Protein AF-A0A3N5GJ81-F1 (afdb_monomer_lite)

Sequence (310 aa):
MPRLDREASQTTNCGRAWPPCAPATKLKTNLTRSFLMLATETVPHSREAEEALLGAVLINPAIFDETGLSAQAFYIHRHQFIWQAFQRLKDKTRSIDNLTVCEELDDMGRLAEIGGPAYLTALLNQVPTTLNADDYAAIVREHHTRRLLLSAANEIARLAYAGEWSVSELLAEAGEALRKVSEQVASPEQVVDVSEVASELYDQALQRAELARDGKPIASRRIATGLVDVDALLKGGLRPGSLNLVAGRPGQGKSSWMQTVALAAAERGKRVGFFSLEMAREELAARLLSASSGLDANLLSEGLLIDSQW

Secondary structure (DSSP, 8-state):
----------------PPPPPPPS-SSHHHHHHHHHHGGG-PPS--HHHHHHHHHHHHH-THHHHHH---GGG-SSHHHHHHHHHHHHHHHTT----HHHHHHHHHHTT-TTTTT-HHHHHHHHTT-S-GGGHHHHHHHHHHHHHHHHHHHHHHHHHHHHHH--S-HHHHHHHHHHHHHHHHHHHS-------HHHHHHHHHHHHHHHHHHHHTT------SB--S-HHHHHHTTSSBPTT--------TTSSHHHHHHHHHHHHHHTT-------SSS-HHHHHHHHHHHHH---HHHHHHT---GGG-

Foldseek 3Di:
DDDDDDDDDDDDDDDDDDDDDDDPPPPVVVVVVVVVVVVPDDQQDDPLLLLQLLLLCQVPVVLLVVLLDQLLLHPDVLSSLLNVLSVVCVVVVHDRHLVSSLVSCVVVVCCVVNVHSVNSVVSNVSHPDSVCSNVSSVSSLVSSLSNLVVVLVVVLVVVVVVPPDDPVVSVVVSVVSVVVSVVVSPRDPPPDDVVVVVVVVVVVVVVQVVCVVVVHDDPPPAQALQPPVVCVVVVRHHDPPDDDDDDDDPPPCSLVSVLSSQLSNVVVVDDDDDDDPDDDPLLSVLSNCCVVLVDDSVCVSVVVDDPVSD

Structure (mmCIF, N/CA/C/O backbone):
data_AF-A0A3N5GJ81-F1
#
_entry.id   AF-A0A3N5GJ81-F1
#
loop_
_atom_site.group_PDB
_atom_site.id
_atom_site.type_symbol
_atom_site.label_atom_id
_atom_site.label_alt_id
_atom_site.label_comp_id
_atom_site.label_asym_id
_atom_site.label_entity_id
_atom_site.label_seq_id
_atom_site.pdbx_PDB_ins_code
_atom_site.Cartn_x
_atom_site.Cartn_y
_atom_site.Cartn_z
_atom_site.occupancy
_atom_site.B_iso_or_equiv
_atom_site.auth_seq_id
_atom_site.auth_comp_id
_atom_site.auth_asym_id
_atom_site.auth_atom_id
_atom_site.pdbx_PDB_model_num
ATOM 1 N N . MET A 1 1 ? 43.392 -74.522 -39.956 1.00 28.48 1 MET A N 1
ATOM 2 C CA . MET A 1 1 ? 44.864 -74.683 -39.884 1.00 28.48 1 MET A CA 1
ATOM 3 C C . MET A 1 1 ? 45.503 -73.298 -39.861 1.00 28.48 1 MET A C 1
ATOM 5 O O . MET A 1 1 ? 44.906 -72.392 -40.422 1.00 28.48 1 MET A O 1
ATOM 9 N N . PRO A 1 2 ? 46.601 -73.106 -39.119 1.00 50.38 2 PRO A N 1
ATOM 10 C CA . PRO A 1 2 ? 46.611 -72.254 -37.926 1.00 50.38 2 PRO A CA 1
ATOM 11 C C . PRO A 1 2 ? 47.625 -71.102 -38.022 1.00 50.38 2 PRO A C 1
ATOM 13 O O . PRO A 1 2 ? 48.491 -71.124 -38.890 1.00 50.38 2 PRO A O 1
ATOM 16 N N . ARG A 1 3 ? 47.603 -70.177 -37.054 1.00 29.97 3 ARG A N 1
ATOM 17 C CA . ARG A 1 3 ? 48.797 -69.870 -36.245 1.00 29.97 3 ARG A CA 1
ATOM 18 C C . ARG A 1 3 ? 48.422 -69.092 -34.986 1.00 29.97 3 ARG A C 1
ATOM 20 O O . ARG A 1 3 ? 47.857 -68.007 -35.037 1.00 29.97 3 ARG A O 1
ATOM 27 N N . LEU A 1 4 ? 48.706 -69.760 -33.874 1.00 31.52 4 LEU A N 1
ATOM 28 C CA . LEU A 1 4 ? 48.892 -69.211 -32.543 1.00 31.52 4 LEU A CA 1
ATOM 29 C C . LEU A 1 4 ? 50.132 -68.318 -32.560 1.00 31.52 4 LEU A C 1
ATOM 31 O O . LEU A 1 4 ? 51.115 -68.719 -33.171 1.00 31.52 4 LEU A O 1
ATOM 35 N N . ASP A 1 5 ? 50.092 -67.214 -31.823 1.00 30.50 5 ASP A N 1
ATOM 36 C CA . ASP A 1 5 ? 51.212 -66.798 -30.983 1.00 30.50 5 ASP A CA 1
ATOM 37 C C . ASP A 1 5 ? 50.645 -66.187 -29.698 1.00 30.50 5 ASP A C 1
ATOM 39 O O . ASP A 1 5 ? 49.775 -65.313 -29.710 1.00 30.50 5 ASP A O 1
ATOM 43 N N . ARG A 1 6 ? 51.096 -66.752 -28.578 1.00 30.34 6 ARG A N 1
ATOM 44 C CA . ARG A 1 6 ? 50.849 -66.313 -27.208 1.00 30.34 6 ARG A CA 1
ATOM 45 C C . ARG A 1 6 ? 52.163 -65.777 -26.637 1.00 30.34 6 ARG A C 1
ATOM 47 O O . ARG A 1 6 ? 53.216 -66.350 -26.882 1.00 30.34 6 ARG A O 1
ATOM 54 N N . GLU A 1 7 ? 51.981 -64.818 -25.733 1.00 30.69 7 GLU A N 1
ATOM 55 C CA . GLU A 1 7 ? 52.680 -64.650 -24.449 1.00 30.69 7 GLU A CA 1
ATOM 56 C C . GLU A 1 7 ? 53.839 -63.654 -24.258 1.00 30.69 7 GLU A C 1
ATOM 58 O O . GLU A 1 7 ? 54.727 -63.478 -25.083 1.00 30.69 7 GLU A O 1
ATOM 63 N N . ALA A 1 8 ? 53.776 -63.111 -23.027 1.00 30.80 8 ALA A N 1
ATOM 64 C CA . ALA A 1 8 ? 54.669 -62.248 -22.247 1.00 30.80 8 ALA A CA 1
ATOM 65 C C . ALA A 1 8 ? 54.581 -60.727 -22.519 1.00 30.80 8 ALA A C 1
ATOM 67 O O . ALA A 1 8 ? 54.761 -60.278 -23.638 1.00 30.80 8 ALA A O 1
ATOM 68 N N . SER A 1 9 ? 54.345 -59.835 -21.545 1.00 28.95 9 SER A N 1
ATOM 69 C CA . SER A 1 9 ? 54.236 -59.967 -20.081 1.00 28.95 9 SER A CA 1
ATOM 70 C C . SER A 1 9 ? 53.919 -58.599 -19.433 1.00 28.95 9 SER A C 1
ATOM 72 O O . SER A 1 9 ? 54.541 -57.615 -19.813 1.00 28.95 9 SER A O 1
ATOM 74 N N . GLN A 1 10 ? 53.060 -58.613 -18.391 1.00 30.11 10 GLN A N 1
ATOM 75 C CA . GLN A 1 10 ? 53.025 -57.735 -17.187 1.00 30.11 10 GLN A CA 1
ATOM 76 C C . GLN A 1 10 ? 52.651 -56.235 -17.392 1.00 30.11 10 GLN A C 1
ATOM 78 O O . GLN A 1 10 ? 53.320 -55.512 -18.107 1.00 30.11 10 GLN A O 1
ATOM 83 N N . THR A 1 11 ? 51.603 -55.651 -16.784 1.00 34.38 11 THR A N 1
ATOM 84 C CA . THR A 1 11 ? 51.340 -55.503 -15.336 1.00 34.38 11 THR A CA 1
ATOM 85 C C . THR A 1 11 ? 49.890 -55.024 -15.041 1.00 34.38 11 THR A C 1
ATOM 87 O O . THR A 1 11 ? 49.402 -54.051 -15.599 1.00 34.38 11 THR A O 1
ATOM 90 N N . THR A 1 12 ? 49.211 -55.771 -14.164 1.00 34.25 12 THR A N 1
ATOM 91 C CA . THR A 1 12 ? 48.414 -55.388 -12.971 1.00 34.25 12 THR A CA 1
ATOM 92 C C . THR A 1 12 ? 47.352 -54.254 -12.951 1.00 34.25 12 THR A C 1
ATOM 94 O O . THR A 1 12 ? 47.655 -53.069 -12.920 1.00 34.25 12 THR A O 1
ATOM 97 N N . ASN A 1 13 ? 46.112 -54.706 -12.689 1.00 33.06 13 ASN A N 1
ATOM 98 C CA . ASN A 1 13 ? 45.032 -54.165 -11.832 1.00 33.06 13 ASN A CA 1
ATOM 99 C C . ASN A 1 13 ? 44.378 -52.794 -12.109 1.00 33.06 13 ASN A C 1
ATOM 101 O O . ASN A 1 13 ? 44.754 -51.763 -11.552 1.00 33.06 13 ASN A O 1
ATOM 105 N N . CYS A 1 14 ? 43.217 -52.846 -12.774 1.00 32.16 14 CYS A N 1
ATOM 106 C CA . CYS A 1 14 ? 42.142 -51.862 -12.631 1.00 32.16 14 CYS A CA 1
ATOM 107 C C . CYS A 1 14 ? 41.529 -51.924 -11.221 1.00 32.16 14 CYS A C 1
ATOM 109 O O . CYS A 1 14 ? 40.718 -52.797 -10.918 1.00 32.16 14 CYS A O 1
ATOM 111 N N . GLY A 1 15 ? 41.882 -50.958 -10.376 1.00 33.09 15 GLY A N 1
ATOM 112 C CA . GLY A 1 15 ? 41.179 -50.657 -9.135 1.00 33.09 15 GLY A CA 1
ATOM 113 C C . GLY A 1 15 ? 40.519 -49.282 -9.204 1.00 33.09 15 GLY A C 1
ATOM 114 O O . GLY A 1 15 ? 41.222 -48.276 -9.238 1.00 33.09 15 GLY A O 1
ATOM 115 N N . ARG A 1 16 ? 39.180 -49.249 -9.190 1.00 36.09 16 ARG A N 1
ATOM 116 C CA . ARG A 1 16 ? 38.352 -48.287 -8.432 1.00 36.09 16 ARG A CA 1
ATOM 117 C C . ARG A 1 16 ? 36.881 -48.696 -8.531 1.00 36.09 16 ARG A C 1
ATOM 119 O O . ARG A 1 16 ? 36.188 -48.412 -9.502 1.00 36.09 16 ARG A O 1
ATOM 126 N N . ALA A 1 17 ? 36.447 -49.410 -7.498 1.00 37.03 17 ALA A N 1
ATOM 127 C CA . ALA A 1 17 ? 35.056 -49.716 -7.220 1.00 37.03 17 ALA A CA 1
ATOM 128 C C . ALA A 1 17 ? 34.294 -48.428 -6.863 1.00 37.03 17 ALA A C 1
ATOM 130 O O . ALA A 1 17 ? 34.782 -47.605 -6.087 1.0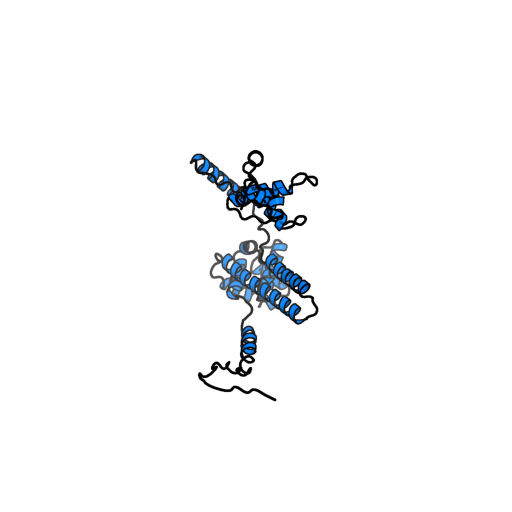0 37.03 17 ALA A O 1
ATOM 131 N N . TRP A 1 18 ? 33.101 -48.269 -7.428 1.00 35.88 18 TRP A N 1
ATOM 132 C CA . TRP A 1 18 ? 32.119 -47.279 -6.987 1.00 35.88 18 TRP A CA 1
ATOM 133 C C . TRP A 1 18 ? 31.530 -47.720 -5.635 1.00 35.88 18 TRP A C 1
ATOM 135 O O . TRP A 1 18 ? 31.357 -48.924 -5.426 1.00 35.88 18 TRP A O 1
ATOM 145 N N . PRO A 1 19 ? 31.223 -46.800 -4.702 1.00 41.06 19 PRO A N 1
ATOM 146 C CA . PRO A 1 19 ? 30.648 -47.188 -3.421 1.00 41.06 19 PRO A CA 1
ATOM 147 C C . PRO A 1 19 ? 29.212 -47.709 -3.622 1.00 41.06 19 PRO A C 1
ATOM 149 O O . PRO A 1 19 ? 28.491 -47.200 -4.485 1.00 41.06 19 PRO A O 1
ATOM 152 N N . PRO A 1 20 ? 28.763 -48.705 -2.837 1.00 41.59 20 PRO A N 1
ATOM 153 C CA . PRO A 1 20 ? 27.386 -49.175 -2.898 1.00 41.59 20 PRO A CA 1
ATOM 154 C C . PRO A 1 20 ? 26.428 -48.078 -2.412 1.00 41.59 20 PRO A C 1
ATOM 156 O O . PRO A 1 20 ? 26.701 -47.386 -1.430 1.00 41.59 20 PRO A O 1
ATOM 159 N N . CYS A 1 21 ? 25.294 -47.934 -3.104 1.00 37.34 21 CYS A N 1
ATOM 160 C CA . CYS A 1 21 ? 24.192 -47.064 -2.700 1.00 37.34 21 CYS A CA 1
ATOM 161 C C . CYS A 1 21 ? 23.791 -47.342 -1.243 1.00 37.34 21 CYS A C 1
ATOM 163 O O . CYS A 1 21 ? 23.408 -48.460 -0.896 1.00 37.34 21 CYS A O 1
ATOM 165 N N . ALA A 1 22 ? 23.862 -46.314 -0.396 1.00 36.84 22 ALA A N 1
ATOM 166 C CA . ALA A 1 22 ? 23.345 -46.367 0.964 1.00 36.84 22 ALA A CA 1
ATOM 167 C C . ALA A 1 22 ? 21.813 -46.563 0.947 1.00 36.84 22 ALA A C 1
ATOM 169 O O . ALA A 1 22 ? 21.133 -45.996 0.087 1.00 36.84 22 ALA A O 1
ATOM 170 N N . PRO A 1 23 ? 21.238 -47.340 1.882 1.00 36.44 23 PRO A N 1
ATOM 171 C CA . PRO A 1 23 ? 19.812 -47.638 1.875 1.00 36.44 23 PRO A CA 1
ATOM 172 C C . PRO A 1 23 ? 18.970 -46.382 2.155 1.00 36.44 23 PRO A C 1
ATOM 174 O O . PRO A 1 23 ? 19.233 -45.613 3.084 1.00 36.44 23 PRO A O 1
ATOM 177 N N . ALA A 1 24 ? 17.924 -46.202 1.345 1.00 43.12 24 ALA A N 1
ATOM 178 C CA . ALA A 1 24 ? 16.962 -45.102 1.372 1.00 43.12 24 ALA A CA 1
ATOM 179 C C . ALA A 1 24 ? 15.989 -45.175 2.570 1.00 43.12 24 ALA A C 1
ATOM 181 O O . ALA A 1 24 ? 14.770 -45.188 2.401 1.00 43.12 24 ALA A O 1
ATOM 182 N N . THR A 1 25 ? 16.512 -45.219 3.798 1.00 42.12 25 THR A N 1
ATOM 183 C CA . THR A 1 25 ? 15.695 -45.385 5.019 1.00 42.12 25 THR A CA 1
ATOM 184 C C . THR A 1 25 ? 15.805 -44.228 6.015 1.00 42.12 25 THR A C 1
ATOM 186 O O . THR A 1 25 ? 15.135 -44.253 7.041 1.00 42.12 25 THR A O 1
ATOM 189 N N . LYS A 1 26 ? 16.587 -43.176 5.719 1.00 37.06 26 LYS A N 1
ATOM 190 C CA . LYS A 1 26 ? 16.760 -41.999 6.606 1.00 37.06 26 LYS A CA 1
ATOM 191 C C . LYS A 1 26 ? 16.195 -40.669 6.081 1.00 37.06 26 LYS A C 1
ATOM 193 O O . LYS A 1 26 ? 16.358 -39.648 6.736 1.00 37.06 26 LYS A O 1
ATOM 198 N N . LEU A 1 27 ? 15.501 -40.665 4.939 1.00 37.91 27 LEU A N 1
ATOM 199 C CA . LEU A 1 27 ? 14.910 -39.444 4.357 1.00 37.91 27 LEU A CA 1
ATOM 200 C C . LEU A 1 27 ? 13.413 -39.256 4.665 1.00 37.91 27 LEU A C 1
ATOM 202 O O . LEU A 1 27 ? 12.900 -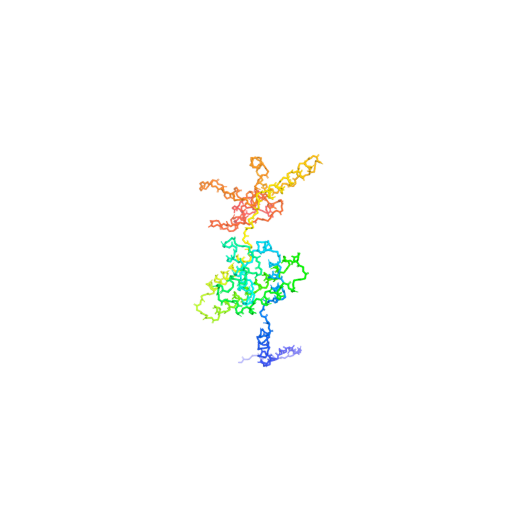38.151 4.522 1.00 37.91 27 LEU A O 1
ATOM 206 N N . LYS A 1 28 ? 12.711 -40.291 5.150 1.00 34.56 28 LYS A N 1
ATOM 207 C CA . LYS A 1 28 ? 11.268 -40.204 5.456 1.00 34.56 28 LYS A CA 1
ATOM 208 C C . LYS A 1 28 ? 10.936 -39.551 6.806 1.00 34.56 28 LYS A C 1
ATOM 210 O O . LYS A 1 28 ? 9.793 -39.165 7.012 1.00 34.56 28 LYS A O 1
ATOM 215 N N . THR A 1 29 ? 11.907 -39.397 7.706 1.00 38.38 29 THR A N 1
ATOM 216 C CA . THR A 1 29 ? 11.704 -38.833 9.056 1.00 38.38 29 THR A CA 1
ATOM 217 C C . THR A 1 29 ? 11.991 -37.333 9.164 1.00 38.38 29 THR A C 1
ATOM 219 O O . THR A 1 29 ? 11.527 -36.700 10.107 1.00 38.38 29 THR A O 1
ATOM 222 N N . ASN A 1 30 ? 12.710 -36.736 8.206 1.00 36.84 30 ASN A N 1
ATOM 223 C CA . ASN A 1 30 ? 13.011 -35.297 8.232 1.00 36.84 30 ASN A CA 1
ATOM 224 C C . ASN A 1 30 ? 11.907 -34.443 7.588 1.00 36.84 30 ASN A C 1
ATOM 226 O O . ASN A 1 30 ? 11.649 -33.339 8.056 1.00 36.84 30 ASN A O 1
ATOM 230 N N . LEU A 1 31 ? 11.199 -34.966 6.581 1.00 40.88 31 LEU A N 1
ATOM 231 C CA . LEU A 1 31 ? 10.084 -34.259 5.933 1.00 40.88 31 LEU A CA 1
ATOM 232 C C . LEU A 1 31 ? 8.856 -34.139 6.845 1.00 40.88 31 LEU A C 1
ATOM 234 O O . LEU A 1 31 ? 8.208 -33.097 6.875 1.00 40.88 31 LEU A O 1
ATOM 238 N N . THR A 1 32 ? 8.584 -35.159 7.662 1.00 39.72 32 THR A N 1
ATOM 239 C CA . THR A 1 32 ? 7.552 -35.086 8.704 1.00 39.72 32 THR A CA 1
ATOM 240 C C . THR A 1 32 ? 7.935 -34.106 9.806 1.00 39.72 32 THR A C 1
ATOM 242 O O . THR A 1 32 ? 7.060 -33.430 10.326 1.00 39.72 32 THR A O 1
ATOM 245 N N . ARG A 1 33 ? 9.225 -33.955 10.134 1.00 38.06 33 ARG A N 1
ATOM 246 C CA . ARG A 1 33 ? 9.673 -33.031 11.187 1.00 38.06 33 ARG A CA 1
ATOM 247 C C . ARG A 1 33 ? 9.611 -31.561 10.760 1.00 38.06 33 ARG A C 1
ATOM 249 O O . ARG A 1 33 ? 9.207 -30.739 11.572 1.00 38.06 33 ARG A O 1
ATOM 256 N N . SER A 1 34 ? 9.944 -31.241 9.506 1.00 41.44 34 SER A N 1
ATOM 257 C CA . SER A 1 34 ? 9.817 -29.874 8.970 1.00 41.44 34 SER A CA 1
ATOM 258 C C . SER A 1 34 ? 8.362 -29.448 8.761 1.00 41.44 34 SER A C 1
ATOM 260 O O . SER A 1 34 ? 8.030 -28.302 9.038 1.00 41.44 34 SER A O 1
ATOM 262 N N . PHE A 1 35 ? 7.476 -30.361 8.345 1.00 40.47 35 PHE A N 1
ATOM 263 C CA . PHE A 1 35 ? 6.047 -30.051 8.207 1.00 40.47 35 PHE A CA 1
ATOM 264 C C . PHE A 1 35 ? 5.336 -29.945 9.569 1.00 40.47 35 PHE A C 1
ATOM 266 O O . PHE A 1 35 ? 4.468 -29.099 9.749 1.00 40.47 35 PHE A O 1
ATOM 273 N N . LEU A 1 36 ? 5.747 -30.743 10.565 1.00 39.44 36 LEU A N 1
ATOM 274 C CA . LEU A 1 36 ? 5.228 -30.660 11.938 1.00 39.44 36 LEU A CA 1
ATOM 275 C C . LEU A 1 36 ? 5.732 -29.409 12.693 1.00 39.44 36 LEU A C 1
ATOM 277 O O . LEU A 1 36 ? 5.086 -28.983 13.644 1.00 39.44 36 LEU A O 1
ATOM 281 N N . MET A 1 37 ? 6.853 -28.806 12.273 1.00 37.88 37 MET A N 1
ATOM 282 C CA . MET A 1 37 ? 7.410 -27.578 12.872 1.00 37.88 37 MET A CA 1
ATOM 283 C C . MET A 1 37 ? 6.598 -26.312 12.548 1.00 37.88 37 MET A C 1
ATOM 285 O O . MET A 1 37 ? 6.581 -25.387 13.352 1.00 37.88 37 MET A O 1
ATOM 289 N N . LEU A 1 38 ? 5.885 -26.282 11.416 1.00 46.34 38 LEU A N 1
ATOM 290 C CA . LEU A 1 38 ? 4.986 -25.175 11.049 1.00 46.34 38 LEU A CA 1
ATOM 291 C C . LEU A 1 38 ? 3.737 -25.100 11.944 1.00 46.34 38 LEU A C 1
ATOM 293 O O . LEU A 1 38 ? 3.108 -24.052 12.039 1.00 46.34 38 LEU A O 1
ATOM 297 N N . ALA A 1 39 ? 3.379 -26.188 12.633 1.00 40.88 39 ALA A N 1
ATOM 298 C CA . ALA A 1 39 ? 2.181 -26.247 13.471 1.00 40.88 39 ALA A CA 1
ATOM 299 C C . ALA A 1 39 ? 2.331 -25.533 14.832 1.00 40.88 39 ALA A C 1
ATOM 301 O O . ALA A 1 39 ? 1.356 -25.441 15.576 1.00 40.88 39 ALA A O 1
ATOM 302 N N . THR A 1 40 ? 3.528 -25.038 15.173 1.00 40.22 40 THR A N 1
ATOM 303 C CA . THR A 1 40 ? 3.791 -24.318 16.434 1.00 40.22 40 THR A CA 1
ATOM 304 C C . THR A 1 40 ? 4.025 -22.818 16.266 1.00 40.22 40 THR A C 1
ATOM 306 O O . THR A 1 40 ? 4.208 -22.128 17.267 1.00 40.22 40 THR A O 1
ATOM 309 N N . GLU A 1 41 ? 4.022 -22.291 15.040 1.00 59.72 41 GLU A N 1
ATOM 310 C CA . GLU A 1 41 ? 4.120 -20.847 14.821 1.00 59.72 41 GLU A CA 1
ATOM 311 C C . GLU A 1 41 ? 2.732 -20.219 14.967 1.00 59.72 41 GLU A C 1
ATOM 313 O O . GLU A 1 41 ? 1.813 -20.464 14.185 1.00 59.72 41 GLU A O 1
ATOM 318 N N . THR A 1 42 ? 2.556 -19.429 16.025 1.00 78.25 42 THR A N 1
ATOM 319 C CA . THR A 1 42 ? 1.351 -18.625 16.211 1.00 78.25 42 THR A CA 1
ATOM 320 C C . THR A 1 42 ? 1.227 -17.627 15.062 1.00 78.25 42 THR A C 1
ATOM 322 O O . THR A 1 42 ? 2.216 -17.050 14.606 1.00 78.25 42 THR A O 1
ATOM 325 N N . VAL A 1 43 ? 0.000 -17.418 14.573 1.00 88.19 43 VAL A N 1
ATOM 326 C CA . VAL A 1 43 ? -0.273 -16.449 13.501 1.00 88.19 43 VAL A CA 1
ATOM 327 C C . VAL A 1 43 ? 0.324 -15.087 13.890 1.00 88.19 43 VAL A C 1
ATOM 329 O O . VAL A 1 43 ? 0.115 -14.672 15.028 1.00 88.19 43 VAL A O 1
ATOM 332 N N . PRO A 1 44 ? 1.040 -14.368 13.005 1.00 92.69 44 PRO A N 1
ATOM 333 C CA . PRO A 1 44 ? 1.684 -13.104 13.357 1.00 92.69 44 PRO A CA 1
ATOM 334 C C . PRO A 1 44 ? 0.695 -12.058 13.896 1.00 92.69 44 PRO A C 1
ATOM 336 O O . PRO A 1 44 ? -0.199 -11.594 13.178 1.00 92.69 44 PRO A O 1
ATOM 339 N N . HIS A 1 45 ? 0.884 -11.673 15.157 1.00 94.06 45 HIS A N 1
ATOM 340 C CA . HIS A 1 45 ? 0.146 -10.613 15.840 1.00 94.06 45 HIS A CA 1
ATOM 341 C C . HIS A 1 45 ? 0.959 -10.066 17.021 1.00 94.06 45 HIS A C 1
ATOM 343 O O . HIS A 1 45 ? 1.826 -10.761 17.549 1.00 94.06 45 HIS A O 1
ATOM 349 N N . SER A 1 46 ? 0.631 -8.850 17.460 1.00 95.12 46 SER A N 1
ATOM 350 C CA . SER A 1 46 ? 1.079 -8.293 18.738 1.00 95.12 46 SER A CA 1
ATOM 351 C C . SER A 1 46 ? -0.138 -7.747 19.464 1.00 95.12 46 SER A C 1
ATOM 353 O O . SER A 1 46 ? -0.772 -6.793 19.014 1.00 95.12 46 SER A O 1
ATOM 355 N N . ARG A 1 47 ? -0.486 -8.386 20.579 1.00 94.50 47 ARG A N 1
ATOM 356 C CA . ARG A 1 47 ? -1.637 -7.981 21.384 1.00 94.50 47 ARG A CA 1
ATOM 357 C C . ARG A 1 47 ? -1.394 -6.618 22.022 1.00 94.50 47 ARG A C 1
ATOM 359 O O . ARG A 1 47 ? -2.291 -5.787 22.029 1.00 94.50 47 ARG A O 1
ATOM 366 N N . GLU A 1 48 ? -0.184 -6.402 22.515 1.00 93.75 48 GLU A N 1
ATOM 367 C CA . GLU A 1 48 ? 0.242 -5.184 23.192 1.00 93.75 48 GLU A CA 1
ATOM 368 C C . GLU A 1 48 ? 0.169 -3.982 22.245 1.00 93.75 48 GLU A C 1
ATOM 370 O O . GLU A 1 48 ? -0.365 -2.944 22.624 1.00 93.75 48 GLU A O 1
ATOM 375 N N . ALA A 1 49 ? 0.631 -4.132 20.997 1.00 94.62 49 ALA A N 1
ATOM 376 C CA . ALA A 1 49 ? 0.548 -3.069 19.997 1.00 94.62 49 ALA A CA 1
ATOM 377 C C . ALA A 1 49 ? -0.905 -2.740 19.626 1.00 94.62 49 ALA A C 1
ATOM 379 O O . ALA A 1 49 ? -1.258 -1.569 19.515 1.00 94.62 49 ALA A O 1
ATOM 380 N N . GLU A 1 50 ? -1.766 -3.753 19.472 1.00 96.00 50 GLU A N 1
ATOM 381 C CA . GLU A 1 50 ? -3.189 -3.525 19.204 1.00 96.00 50 GLU A CA 1
ATOM 382 C C . GLU A 1 50 ? -3.890 -2.816 20.374 1.00 96.00 50 GLU A C 1
ATOM 384 O O . GLU A 1 50 ? -4.624 -1.854 20.153 1.00 96.00 50 GLU A O 1
ATOM 389 N N . GLU A 1 51 ? -3.659 -3.262 21.614 1.00 95.31 51 GLU A N 1
ATOM 390 C CA . GLU A 1 51 ? -4.264 -2.662 22.810 1.00 95.31 51 GLU A CA 1
ATOM 391 C C . GLU A 1 51 ? -3.776 -1.217 23.020 1.00 95.31 51 GLU A C 1
ATOM 393 O O . GLU A 1 51 ? -4.594 -0.325 23.261 1.00 95.31 51 GLU A O 1
ATOM 398 N N . ALA A 1 52 ? -2.472 -0.967 22.851 1.00 94.81 52 ALA A N 1
ATOM 399 C CA . ALA A 1 52 ? -1.883 0.366 22.956 1.00 94.81 52 ALA A CA 1
ATOM 400 C C . ALA A 1 52 ? -2.390 1.319 21.862 1.00 94.81 52 ALA A C 1
ATOM 402 O O . ALA A 1 52 ? -2.677 2.478 22.152 1.00 94.81 52 ALA A O 1
ATOM 403 N N . LEU A 1 53 ? -2.553 0.845 20.623 1.00 95.69 53 LEU A N 1
ATOM 404 C CA . LEU A 1 53 ? -3.063 1.663 19.522 1.00 95.69 53 LEU A CA 1
ATOM 405 C C . LEU A 1 53 ? -4.526 2.067 19.737 1.00 95.69 53 LEU A C 1
ATOM 407 O O . LEU A 1 53 ? -4.872 3.236 19.579 1.00 95.69 53 LEU A O 1
ATOM 411 N N . LEU A 1 54 ? -5.385 1.120 20.132 1.00 95.75 54 LEU A N 1
ATOM 412 C CA . LEU A 1 54 ? -6.788 1.418 20.431 1.00 95.75 54 LEU A CA 1
ATOM 413 C C . LEU A 1 54 ? -6.918 2.415 21.581 1.00 95.75 54 LEU A C 1
ATOM 415 O O . LEU A 1 54 ? -7.696 3.363 21.491 1.00 95.75 54 LEU A O 1
ATOM 419 N N . GLY A 1 55 ? -6.145 2.217 22.650 1.00 94.62 55 GLY A N 1
ATOM 420 C CA . GLY A 1 55 ? -6.111 3.161 23.757 1.00 94.62 55 GLY A CA 1
ATOM 421 C C . GLY A 1 55 ? -5.606 4.538 23.317 1.00 94.62 55 GLY A C 1
ATOM 422 O O . GLY A 1 55 ? -6.173 5.547 23.728 1.00 94.62 55 GLY A O 1
ATOM 423 N N . ALA A 1 56 ? -4.584 4.602 22.457 1.00 94.44 56 ALA A N 1
ATOM 424 C CA . ALA A 1 56 ? -4.042 5.869 21.976 1.00 94.44 56 ALA A CA 1
ATOM 425 C C . ALA A 1 56 ? -5.081 6.668 21.178 1.00 94.44 56 ALA A C 1
ATOM 427 O O . ALA A 1 56 ? -5.220 7.866 21.411 1.00 94.44 56 ALA A O 1
ATOM 428 N N . VAL A 1 57 ? -5.863 5.998 20.323 1.00 94.69 57 VAL A N 1
ATOM 429 C CA . VAL A 1 57 ? -6.983 6.613 19.588 1.00 94.69 57 VAL A CA 1
ATOM 430 C C . VAL A 1 57 ? -8.085 7.106 20.532 1.00 94.69 57 VAL A C 1
ATOM 432 O O . VAL A 1 57 ? -8.622 8.190 20.325 1.00 94.69 57 VAL A O 1
ATOM 435 N N . LEU A 1 58 ? -8.403 6.359 21.596 1.00 93.38 58 LEU A N 1
ATOM 436 C CA . LEU A 1 58 ? -9.381 6.801 22.602 1.00 93.38 58 LEU A CA 1
ATOM 437 C C . LEU A 1 58 ? -8.917 8.041 23.389 1.00 93.38 58 LEU A C 1
ATOM 439 O O . LEU A 1 58 ? -9.757 8.805 23.857 1.00 93.38 58 LEU A O 1
ATOM 443 N N . ILE A 1 59 ? -7.603 8.231 23.564 1.00 92.44 59 ILE A N 1
ATOM 444 C CA . ILE A 1 59 ? -7.027 9.408 24.237 1.00 92.44 59 ILE A CA 1
ATOM 445 C C . ILE A 1 59 ? -6.929 10.595 23.273 1.00 92.44 59 ILE A C 1
ATOM 447 O O . ILE A 1 59 ? -7.256 11.721 23.646 1.00 92.44 59 ILE A O 1
ATOM 451 N N . ASN A 1 60 ? -6.458 10.356 22.049 1.00 92.19 60 ASN A N 1
ATOM 452 C CA . ASN A 1 60 ? -6.320 11.363 21.007 1.00 92.19 60 ASN A CA 1
ATOM 453 C C . ASN A 1 60 ? -6.943 10.859 19.690 1.00 92.19 60 ASN A C 1
ATOM 455 O O . ASN A 1 60 ? -6.271 10.172 18.915 1.00 92.19 60 ASN A O 1
ATOM 459 N N . PRO A 1 61 ? -8.198 11.248 19.401 1.00 91.69 61 PRO A N 1
ATOM 460 C CA . PRO A 1 61 ? -8.915 10.826 18.199 1.00 91.69 61 PRO A CA 1
ATOM 461 C C . PRO A 1 61 ? -8.246 11.189 16.871 1.00 91.69 61 PRO A C 1
ATOM 463 O O . PRO A 1 61 ? -8.508 10.517 15.879 1.00 91.69 61 PRO A O 1
ATOM 466 N N . ALA A 1 62 ? -7.377 12.208 16.829 1.00 88.88 62 ALA A N 1
ATOM 467 C CA . ALA A 1 62 ? -6.693 12.620 15.596 1.00 88.88 62 ALA A CA 1
ATOM 468 C C . ALA A 1 62 ? -5.820 11.499 15.000 1.00 88.88 62 ALA A C 1
ATOM 470 O O . ALA A 1 62 ? -5.748 11.345 13.784 1.00 88.88 62 ALA A O 1
ATOM 471 N N . ILE A 1 63 ? -5.256 10.646 15.863 1.00 90.31 63 ILE A N 1
ATOM 472 C CA . ILE A 1 63 ? -4.414 9.502 15.483 1.00 90.31 63 ILE A CA 1
ATOM 473 C C . ILE A 1 63 ? -5.176 8.527 14.578 1.00 90.31 63 ILE A C 1
ATOM 475 O O . ILE A 1 63 ? -4.594 7.894 13.699 1.00 90.31 63 ILE A O 1
ATOM 479 N N . PHE A 1 64 ? -6.493 8.390 14.766 1.00 91.19 64 PHE A N 1
ATOM 480 C CA . PHE A 1 64 ? -7.303 7.486 13.951 1.00 91.19 64 PHE A CA 1
ATOM 481 C C . PHE A 1 64 ? -7.154 7.783 12.452 1.00 91.19 64 PHE A C 1
ATOM 483 O O . PHE A 1 64 ? -6.990 6.861 11.650 1.00 91.19 64 PHE A O 1
ATOM 490 N N . ASP A 1 65 ? -7.133 9.067 12.097 1.00 85.94 65 ASP A N 1
ATOM 491 C CA . ASP A 1 65 ? -7.079 9.535 10.714 1.00 85.94 65 ASP A CA 1
ATOM 492 C C . ASP A 1 65 ? -5.688 9.357 10.102 1.00 85.94 65 ASP A C 1
ATOM 494 O O . ASP A 1 65 ? -5.569 8.991 8.934 1.00 85.94 65 ASP A O 1
ATOM 498 N N . GLU A 1 66 ? -4.648 9.542 10.912 1.00 84.50 66 GLU A N 1
ATOM 499 C CA . GLU A 1 66 ? -3.241 9.447 10.512 1.00 84.50 66 GLU A CA 1
ATOM 500 C C . GLU A 1 66 ? -2.824 8.000 10.193 1.00 84.50 66 GLU A C 1
ATOM 502 O O . GLU A 1 66 ? -2.025 7.747 9.290 1.00 84.50 66 GLU A O 1
ATOM 507 N N . THR A 1 67 ? -3.399 7.014 10.892 1.00 84.81 67 THR A N 1
ATOM 508 C CA . THR A 1 67 ? -2.958 5.612 10.774 1.00 84.81 67 THR A CA 1
ATOM 509 C C . THR A 1 67 ? -3.349 4.932 9.459 1.00 84.81 67 THR A C 1
ATOM 511 O O . THR A 1 67 ? -2.661 3.998 9.025 1.00 84.81 67 THR A O 1
ATOM 514 N N . GLY A 1 68 ? -4.461 5.339 8.836 1.00 84.56 68 GLY A N 1
ATOM 515 C CA . GLY A 1 68 ? -4.978 4.738 7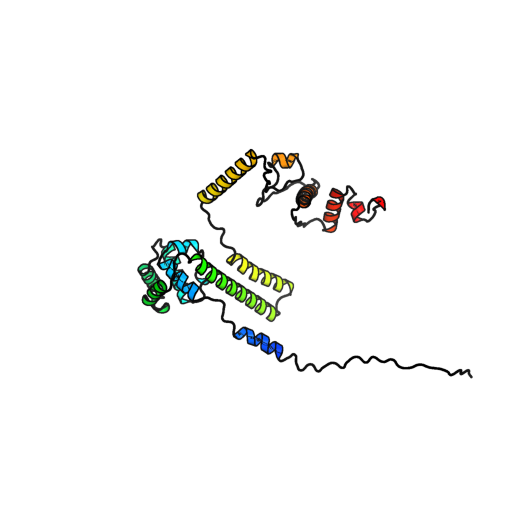.600 1.00 84.56 68 GLY A CA 1
ATOM 516 C C . GLY A 1 68 ? -5.270 3.230 7.686 1.00 84.56 68 GLY A C 1
ATOM 517 O O . GLY A 1 68 ? -5.282 2.547 6.661 1.00 84.56 68 GLY A O 1
ATOM 518 N N . LEU A 1 69 ? -5.452 2.675 8.890 1.00 89.25 69 LEU A N 1
ATOM 519 C CA . LEU A 1 69 ? -5.675 1.241 9.088 1.00 89.25 69 LEU A CA 1
ATOM 520 C C . LEU A 1 69 ? -7.148 0.853 8.909 1.00 89.25 69 LEU A C 1
ATOM 522 O O . LEU A 1 69 ? -8.075 1.585 9.261 1.00 89.25 69 LEU A O 1
ATOM 526 N N . SER A 1 70 ? -7.369 -0.358 8.404 1.00 90.75 70 SER A N 1
ATOM 527 C CA . SER A 1 70 ? -8.687 -0.987 8.352 1.00 90.75 70 SER A CA 1
ATOM 528 C C . SER A 1 70 ? -8.925 -1.861 9.586 1.00 90.75 70 SER A C 1
ATOM 530 O O . SER A 1 70 ? -7.985 -2.328 10.229 1.00 90.75 70 SER A O 1
ATOM 532 N N . ALA A 1 71 ? -10.187 -2.150 9.909 1.00 94.19 71 ALA A N 1
ATOM 533 C CA . ALA A 1 71 ? -10.512 -3.022 11.039 1.00 94.19 71 ALA A CA 1
ATOM 534 C C . ALA A 1 71 ? -9.912 -4.431 10.887 1.00 94.19 71 ALA A C 1
ATOM 536 O O . ALA A 1 71 ? -9.566 -5.068 11.876 1.00 94.19 71 ALA A O 1
ATOM 537 N N . GLN A 1 72 ? -9.738 -4.912 9.652 1.00 92.44 72 GLN A N 1
ATOM 538 C CA . GLN A 1 72 ? -9.138 -6.217 9.356 1.00 92.44 72 GLN A CA 1
ATOM 539 C C . GLN A 1 72 ? -7.633 -6.272 9.688 1.00 92.44 72 GLN A C 1
ATOM 541 O O . GLN A 1 72 ? -7.055 -7.364 9.766 1.00 92.44 72 GLN A O 1
ATOM 546 N N . ALA A 1 73 ? -6.999 -5.115 9.922 1.00 92.94 73 ALA A N 1
ATOM 547 C CA . ALA A 1 73 ? -5.612 -5.028 10.360 1.00 92.94 73 ALA A CA 1
ATOM 548 C C . ALA A 1 73 ? -5.385 -5.604 11.764 1.00 92.94 73 ALA A C 1
ATOM 550 O O . ALA A 1 73 ? -4.285 -6.071 12.065 1.00 92.94 73 ALA A O 1
ATOM 551 N N . PHE A 1 74 ? -6.423 -5.670 12.596 1.00 96.62 74 PHE A N 1
ATOM 552 C CA . PHE A 1 74 ? -6.353 -6.260 13.930 1.00 96.62 74 PHE A CA 1
ATOM 553 C C . PHE A 1 74 ? -6.548 -7.775 13.852 1.00 96.62 74 PHE A C 1
ATOM 555 O O . PHE A 1 74 ? -7.421 -8.268 13.137 1.00 96.62 74 PHE A O 1
ATOM 562 N N . TYR A 1 75 ? -5.726 -8.539 14.565 1.00 96.44 75 TYR A N 1
ATOM 563 C CA . TYR A 1 75 ? -5.877 -9.988 14.688 1.00 96.44 75 TYR A CA 1
ATOM 564 C C . TYR A 1 75 ? -6.969 -10.344 15.695 1.00 96.44 75 TYR A C 1
ATOM 566 O O . TYR A 1 75 ? -7.754 -11.267 15.469 1.00 96.44 75 TYR A O 1
ATOM 574 N N . ILE A 1 76 ? -7.039 -9.611 16.808 1.00 95.75 76 ILE A N 1
ATOM 575 C CA . ILE A 1 76 ? -7.988 -9.912 17.872 1.00 95.75 76 ILE A CA 1
ATOM 576 C C . ILE A 1 76 ? -9.363 -9.376 17.470 1.00 95.75 76 ILE A C 1
ATOM 578 O O . ILE A 1 76 ? -9.578 -8.178 17.321 1.00 95.75 76 ILE A O 1
ATOM 582 N N . HIS A 1 77 ? -10.332 -10.278 17.356 1.00 94.31 77 HIS A N 1
ATOM 583 C CA . HIS A 1 77 ? -11.673 -9.977 16.852 1.00 94.31 77 HIS A CA 1
ATOM 584 C C . HIS A 1 77 ? -12.384 -8.840 17.610 1.00 94.31 77 HIS A C 1
ATOM 586 O O . HIS A 1 77 ? -12.976 -7.957 16.999 1.00 94.31 77 HIS A O 1
ATOM 592 N N . ARG A 1 78 ? -12.249 -8.781 18.943 1.00 95.44 78 ARG A N 1
ATOM 593 C CA . ARG A 1 78 ? -12.816 -7.675 19.736 1.00 95.44 78 ARG A CA 1
ATOM 594 C C . ARG A 1 78 ? -12.205 -6.311 19.386 1.00 95.44 78 ARG A C 1
ATOM 596 O O . ARG A 1 78 ? -12.903 -5.309 19.441 1.00 95.44 78 ARG A O 1
ATOM 603 N N . HIS A 1 79 ? -10.929 -6.267 18.996 1.00 96.88 79 HIS A N 1
ATOM 604 C CA . HIS A 1 79 ? -10.266 -5.037 18.554 1.00 96.88 79 HIS A CA 1
ATOM 605 C C . HIS A 1 79 ? -10.775 -4.589 17.186 1.00 96.88 79 HIS A C 1
ATOM 607 O O . HIS A 1 79 ? -10.961 -3.394 16.969 1.00 96.88 79 HIS A O 1
ATOM 613 N N . GLN A 1 80 ? -11.099 -5.542 16.305 1.00 96.75 80 GLN A N 1
ATOM 614 C CA . GLN A 1 80 ? -11.754 -5.244 15.030 1.00 96.75 80 GLN A CA 1
ATOM 615 C C . GLN A 1 80 ? -13.089 -4.518 15.252 1.00 96.75 80 GLN A C 1
ATOM 617 O O . GLN A 1 80 ? -13.364 -3.542 14.560 1.00 96.75 80 GLN A O 1
ATOM 622 N N . PHE A 1 81 ? -13.898 -4.933 16.236 1.00 96.56 81 PHE A N 1
ATOM 623 C CA . PHE A 1 81 ? -15.163 -4.249 16.551 1.00 96.56 81 PHE A CA 1
ATOM 624 C C . PHE A 1 81 ? -14.976 -2.842 17.075 1.00 96.56 81 PHE A C 1
ATOM 626 O O . PHE A 1 81 ? -15.697 -1.943 16.655 1.00 96.56 81 PHE A O 1
ATOM 633 N N . ILE A 1 82 ? -13.992 -2.640 17.948 1.00 96.69 82 ILE A N 1
ATOM 634 C CA . ILE A 1 82 ? -13.679 -1.308 18.466 1.00 96.69 82 ILE A CA 1
ATOM 635 C C . ILE A 1 82 ? -13.256 -0.390 17.309 1.00 96.69 82 ILE A C 1
ATOM 637 O O . ILE A 1 82 ? -13.771 0.717 17.186 1.00 96.69 82 ILE A O 1
ATOM 641 N N . TRP A 1 83 ? -12.410 -0.875 16.394 1.00 97.00 83 TRP A N 1
ATOM 642 C CA . TRP A 1 83 ? -12.010 -0.100 15.216 1.00 97.00 83 TRP A CA 1
ATOM 643 C C . TRP A 1 83 ? -13.179 0.199 14.265 1.00 97.00 83 TRP A C 1
ATOM 645 O O . TRP A 1 83 ? -13.285 1.302 13.734 1.00 97.00 83 TRP A O 1
ATOM 655 N N . GLN A 1 84 ? -14.092 -0.756 14.064 1.00 96.06 84 GLN A N 1
ATOM 656 C CA . GLN A 1 84 ? -15.318 -0.533 13.286 1.00 96.06 84 GLN A CA 1
ATOM 657 C C . GLN A 1 84 ? -16.223 0.522 13.931 1.00 96.06 84 GLN A C 1
ATOM 659 O O . GLN A 1 84 ? -16.830 1.318 13.217 1.00 96.06 84 GLN A O 1
ATOM 664 N N . ALA A 1 85 ? -16.302 0.559 15.264 1.00 96.19 85 ALA A N 1
ATOM 665 C CA . ALA A 1 85 ? -17.035 1.600 15.973 1.00 96.19 85 ALA A CA 1
ATOM 666 C C . ALA A 1 85 ? -16.405 2.985 15.738 1.00 96.19 85 ALA A C 1
ATOM 668 O O . ALA A 1 85 ? -17.134 3.931 15.451 1.00 96.19 85 ALA A O 1
ATOM 669 N N . PHE A 1 86 ? -15.070 3.104 15.748 1.00 96.06 86 PHE A N 1
ATOM 670 C CA . PHE A 1 86 ? -14.380 4.355 15.390 1.00 96.06 86 PHE A CA 1
ATOM 671 C C . PHE A 1 86 ? -14.723 4.818 13.969 1.00 96.06 86 PHE A C 1
ATOM 673 O O . PHE A 1 86 ? -15.075 5.980 13.772 1.00 96.06 86 PHE A O 1
ATOM 680 N N . GLN A 1 87 ? -14.695 3.898 12.996 1.00 94.31 87 GLN A N 1
ATOM 681 C CA . GLN A 1 87 ? -15.083 4.185 11.609 1.00 94.31 87 GLN A CA 1
ATOM 682 C C . GLN A 1 87 ? -16.520 4.716 11.530 1.00 94.31 87 GLN A C 1
ATOM 684 O O . GLN A 1 87 ? -16.753 5.780 10.963 1.00 94.31 87 GLN A O 1
ATOM 689 N N . ARG A 1 88 ? -17.476 4.036 12.172 1.00 94.88 88 ARG A N 1
ATOM 690 C CA . ARG A 1 88 ? -18.891 4.443 12.178 1.00 94.88 88 ARG A CA 1
ATOM 691 C C . ARG A 1 88 ? -19.127 5.786 12.858 1.00 94.88 88 ARG A C 1
ATOM 693 O O . ARG A 1 88 ? -19.945 6.569 12.379 1.00 94.88 88 ARG A O 1
ATOM 700 N N . LEU A 1 89 ? -18.437 6.061 13.963 1.00 94.44 89 LEU A N 1
ATOM 701 C CA . LEU A 1 89 ? -18.520 7.357 14.638 1.00 94.44 89 LEU A CA 1
ATOM 702 C C . LEU A 1 89 ? -17.995 8.474 13.737 1.00 94.44 89 LEU A C 1
ATOM 704 O O . LEU A 1 89 ? -18.659 9.504 13.610 1.00 94.44 89 LEU A O 1
ATOM 708 N N . LYS A 1 90 ? -16.874 8.240 13.045 1.00 91.69 90 LYS A N 1
ATOM 709 C CA . LYS A 1 90 ? -16.335 9.182 12.061 1.00 91.69 90 LYS A CA 1
ATOM 710 C C . LYS A 1 90 ? -17.308 9.414 10.902 1.00 91.69 90 LYS A C 1
ATOM 712 O O . LYS A 1 90 ? -17.584 10.566 10.578 1.00 91.69 90 LYS A O 1
ATOM 717 N N . ASP A 1 91 ? -17.904 8.356 10.350 1.00 91.44 91 ASP A N 1
ATOM 718 C CA . ASP A 1 91 ? -18.914 8.454 9.283 1.00 91.44 91 ASP A CA 1
ATOM 719 C C . ASP A 1 91 ? -20.148 9.257 9.730 1.00 91.44 91 ASP A C 1
ATOM 721 O O . ASP A 1 91 ? -20.708 10.047 8.970 1.00 91.44 91 ASP A O 1
ATOM 725 N N . LYS A 1 92 ? -20.550 9.110 10.999 1.00 92.75 92 LYS A N 1
ATOM 726 C CA . LYS A 1 92 ? -21.626 9.890 11.632 1.00 92.75 92 LYS A CA 1
ATOM 727 C C . LYS A 1 92 ? -21.192 11.304 12.050 1.00 92.75 92 LYS A C 1
ATOM 729 O O . LYS A 1 92 ? -22.001 12.026 12.631 1.00 92.75 92 LYS A O 1
ATOM 734 N N . THR A 1 93 ? -19.944 11.706 11.781 1.00 91.62 93 THR A N 1
ATOM 735 C CA . THR A 1 93 ? -19.347 12.985 12.218 1.00 91.62 93 THR A CA 1
ATOM 736 C C . THR A 1 93 ? -19.485 13.201 13.735 1.00 91.62 93 THR A C 1
ATOM 738 O O . THR A 1 93 ? -19.755 14.301 14.218 1.00 91.62 93 THR A O 1
ATOM 741 N N . ARG A 1 94 ? -19.344 12.123 14.513 1.00 91.12 94 ARG A N 1
ATOM 742 C CA . ARG A 1 94 ? -19.344 12.143 15.979 1.00 91.12 94 ARG A CA 1
ATOM 743 C C . ARG A 1 94 ? -17.919 12.023 16.513 1.00 91.12 94 ARG A C 1
ATOM 745 O O . ARG A 1 94 ? -17.080 11.347 15.928 1.00 91.12 94 ARG A O 1
ATOM 752 N N . SER A 1 95 ? -17.671 12.673 17.649 1.00 90.25 95 SER A N 1
ATOM 753 C CA . SER A 1 95 ? -16.409 12.558 18.385 1.00 90.25 95 SER A CA 1
ATOM 754 C C . SER A 1 95 ? -16.179 11.117 18.840 1.00 90.25 95 SER A C 1
ATOM 756 O O . SER A 1 95 ? -17.107 10.470 19.333 1.00 90.25 95 SER A O 1
ATOM 758 N N . ILE A 1 96 ? -14.944 10.634 18.709 1.00 93.00 96 ILE A N 1
ATOM 759 C CA . ILE A 1 96 ? -14.510 9.361 19.284 1.00 93.00 96 ILE A CA 1
ATOM 760 C C . ILE A 1 96 ? -14.111 9.630 20.736 1.00 93.00 96 ILE A C 1
ATOM 762 O O . ILE A 1 96 ? -13.125 10.307 20.999 1.00 93.00 96 ILE A O 1
ATOM 766 N N . ASP A 1 97 ? -14.882 9.112 21.683 1.00 91.06 97 ASP A N 1
ATOM 767 C CA . ASP A 1 97 ? -14.551 9.109 23.104 1.00 91.06 97 ASP A CA 1
ATOM 768 C C . ASP A 1 97 ? -15.074 7.819 23.755 1.00 91.06 97 ASP A C 1
ATOM 770 O O . ASP A 1 97 ? -15.789 7.033 23.135 1.00 91.06 97 ASP A O 1
ATOM 774 N N . ASN A 1 98 ? -14.694 7.550 25.007 1.00 91.19 98 ASN A N 1
ATOM 775 C CA . ASN A 1 98 ? -15.073 6.297 25.668 1.00 91.19 98 ASN A CA 1
ATOM 776 C C . ASN A 1 98 ? -16.603 6.107 25.751 1.00 91.19 98 ASN A C 1
ATOM 778 O O . ASN A 1 98 ? -17.090 4.986 25.617 1.00 91.19 98 ASN A O 1
ATOM 782 N N . LEU A 1 99 ? -17.367 7.187 25.950 1.00 93.31 99 LEU A N 1
ATOM 783 C CA . LEU A 1 99 ? -18.821 7.112 26.068 1.00 93.31 99 LEU A CA 1
ATOM 784 C C . LEU A 1 99 ? -19.467 6.864 24.701 1.00 93.31 99 LEU A C 1
ATOM 786 O O . LEU A 1 99 ? -20.254 5.929 24.569 1.00 93.31 99 LEU A O 1
ATOM 790 N N . THR A 1 100 ? -19.098 7.637 23.678 1.00 95.06 100 THR A N 1
ATOM 791 C CA . THR A 1 100 ? -19.651 7.494 22.324 1.00 95.06 100 THR A CA 1
ATOM 792 C C . THR A 1 100 ? -19.295 6.149 21.703 1.00 95.06 100 THR A C 1
ATOM 794 O O . THR A 1 100 ? -20.110 5.563 20.993 1.00 95.06 100 THR A O 1
ATOM 797 N N . VAL A 1 101 ? -18.112 5.613 22.008 1.00 95.62 101 VAL A N 1
ATOM 798 C CA . VAL A 1 101 ? -17.691 4.277 21.566 1.00 95.62 101 VAL A CA 1
ATOM 799 C C . VAL A 1 101 ? -18.477 3.185 22.286 1.00 95.62 101 VAL A C 1
ATOM 801 O O . VAL A 1 101 ? -18.859 2.208 21.645 1.00 95.62 101 VAL A O 1
ATOM 804 N N . CYS A 1 102 ? -18.767 3.339 23.584 1.00 95.31 102 CYS A N 1
ATOM 805 C CA . CYS A 1 102 ? -19.661 2.418 24.293 1.00 95.31 102 CYS A CA 1
ATOM 806 C C . CYS A 1 102 ? -21.059 2.400 23.666 1.00 95.31 102 CYS A C 1
ATOM 808 O O . CYS A 1 102 ? -21.576 1.316 23.406 1.00 95.31 102 CYS A O 1
ATOM 810 N N . GLU A 1 103 ? -21.644 3.575 23.412 1.00 95.50 103 GLU A N 1
ATOM 811 C CA . GLU A 1 103 ? -22.959 3.706 22.770 1.00 95.50 103 GLU A CA 1
ATOM 812 C C . GLU A 1 103 ? -22.964 3.059 21.380 1.00 95.50 103 GLU A C 1
ATOM 814 O O . GLU A 1 103 ? -23.825 2.235 21.089 1.00 95.50 103 GLU A O 1
ATOM 819 N N . GLU A 1 104 ? -21.965 3.348 20.539 1.00 96.19 104 GLU A N 1
ATOM 820 C CA . GLU A 1 104 ? -21.895 2.772 19.191 1.00 96.19 104 GLU A CA 1
ATOM 821 C C . GLU A 1 104 ? -21.707 1.247 19.221 1.00 96.19 104 GLU A C 1
ATOM 823 O O . GLU A 1 104 ? -22.288 0.531 18.406 1.00 96.19 104 GLU A O 1
ATOM 828 N N . LEU A 1 105 ? -20.920 0.716 20.162 1.00 95.75 105 LEU A N 1
ATOM 829 C CA . LEU A 1 105 ? -20.744 -0.730 20.318 1.00 95.75 105 LEU A CA 1
ATOM 830 C C . LEU A 1 105 ? -21.999 -1.426 20.853 1.00 95.75 105 LEU A C 1
ATOM 832 O O . LEU A 1 105 ? -22.222 -2.596 20.522 1.00 95.75 105 LEU A O 1
ATOM 836 N N . ASP A 1 106 ? -22.801 -0.742 21.668 1.00 95.75 106 ASP A N 1
ATOM 837 C CA . ASP A 1 106 ? -24.095 -1.240 22.139 1.00 95.75 106 ASP A CA 1
ATOM 838 C C . ASP A 1 106 ? -25.124 -1.241 21.002 1.00 95.75 106 ASP A C 1
ATOM 840 O O . ASP A 1 106 ? -25.765 -2.262 20.757 1.00 95.75 106 ASP A O 1
ATOM 844 N N . ASP A 1 107 ? -25.162 -0.170 20.202 1.00 95.06 107 ASP A N 1
ATOM 845 C CA . ASP A 1 107 ? -25.958 -0.078 18.970 1.00 95.06 107 ASP A CA 1
ATOM 846 C C . ASP A 1 107 ? -25.582 -1.174 17.954 1.00 95.06 107 ASP A C 1
ATOM 848 O O . ASP A 1 107 ? -26.427 -1.685 17.215 1.00 95.06 107 ASP A O 1
ATOM 852 N N . MET A 1 108 ? -24.304 -1.562 17.902 1.00 93.06 108 MET A N 1
ATOM 853 C CA . MET A 1 108 ? -23.823 -2.693 17.099 1.00 93.06 108 MET A CA 1
ATOM 854 C C . MET A 1 108 ? -24.166 -4.064 17.708 1.00 93.06 108 MET A C 1
ATOM 856 O O . MET A 1 108 ? -23.955 -5.086 17.050 1.00 93.06 108 MET A O 1
ATOM 860 N N . GLY A 1 109 ? -24.642 -4.116 18.955 1.00 94.25 109 GLY A N 1
ATOM 861 C CA . GLY A 1 109 ? -24.877 -5.347 19.710 1.00 94.25 109 GLY A CA 1
ATOM 862 C C . GLY A 1 109 ? -23.594 -6.095 20.091 1.00 94.25 109 GLY A C 1
ATOM 863 O O . GLY A 1 109 ? -23.644 -7.291 20.366 1.00 94.25 109 GLY A O 1
ATOM 864 N N . ARG A 1 110 ? -22.430 -5.425 20.074 1.00 94.12 110 ARG A N 1
ATOM 865 C CA . ARG A 1 110 ? -21.102 -6.034 20.302 1.00 94.12 110 ARG A CA 1
ATOM 866 C C . ARG A 1 110 ? -20.456 -5.622 21.623 1.00 94.12 110 ARG A C 1
ATOM 868 O O . ARG A 1 110 ? -19.400 -6.155 21.960 1.00 94.12 110 ARG A O 1
ATOM 875 N N . LEU A 1 111 ? -21.071 -4.724 22.397 1.00 92.94 111 LEU A N 1
ATOM 876 C CA . LEU A 1 111 ? -20.515 -4.243 23.667 1.00 92.94 111 LEU A CA 1
ATOM 877 C C . LEU A 1 111 ? -20.216 -5.392 24.647 1.00 92.94 111 LEU A C 1
ATOM 879 O O . LEU A 1 111 ? -19.151 -5.432 25.262 1.00 92.94 111 LEU A O 1
ATOM 883 N N . ALA A 1 112 ? -21.118 -6.369 24.754 1.00 92.25 112 ALA A N 1
ATOM 884 C CA . ALA A 1 112 ? -20.900 -7.546 25.594 1.00 92.25 112 ALA A CA 1
ATOM 885 C C . ALA A 1 112 ? -19.743 -8.429 25.085 1.00 92.25 112 ALA A C 1
ATOM 887 O O . ALA A 1 112 ? -18.955 -8.931 25.886 1.00 92.25 112 ALA A O 1
ATOM 888 N N . GLU A 1 113 ? -19.592 -8.578 23.763 1.00 91.50 113 GLU A N 1
ATOM 889 C CA . GLU A 1 113 ? -18.542 -9.405 23.148 1.00 91.50 113 GLU A CA 1
ATOM 890 C C . GLU A 1 113 ? -17.133 -8.847 23.367 1.00 91.50 113 GLU A C 1
ATOM 892 O O . GLU A 1 113 ? -16.175 -9.617 23.464 1.00 91.50 113 GLU A O 1
ATOM 897 N N . ILE A 1 114 ? -16.987 -7.522 23.475 1.00 92.69 114 ILE A N 1
ATOM 898 C CA . ILE A 1 114 ? -15.681 -6.914 23.753 1.00 92.69 114 ILE A CA 1
ATOM 899 C C . ILE A 1 114 ? -15.269 -7.008 25.232 1.00 92.69 114 ILE A C 1
ATOM 901 O O . ILE A 1 114 ? -14.113 -6.741 25.551 1.00 92.69 114 ILE A O 1
ATOM 905 N N . GLY A 1 115 ? -16.177 -7.419 26.128 1.00 90.69 115 GLY A N 1
ATOM 906 C CA . GLY A 1 115 ? -15.965 -7.428 27.582 1.00 90.69 115 GLY A CA 1
ATOM 907 C C . GLY A 1 115 ? -16.585 -6.232 28.316 1.00 90.69 115 GLY A C 1
ATOM 908 O O . GLY A 1 115 ? -16.250 -5.980 29.474 1.00 90.69 115 GLY A O 1
ATOM 909 N N . GLY A 1 116 ? -17.488 -5.501 27.656 1.00 92.94 116 GLY A N 1
ATOM 910 C CA . GLY A 1 116 ? -18.206 -4.360 28.214 1.00 92.94 116 GLY A CA 1
ATOM 911 C C . GLY A 1 116 ? -17.367 -3.080 28.356 1.00 92.94 116 GLY A C 1
ATOM 912 O O . GLY A 1 116 ? -16.193 -3.042 27.976 1.00 92.94 116 GLY A O 1
ATOM 913 N N . PRO A 1 117 ? -17.945 -2.025 28.963 1.00 92.69 117 PRO A N 1
ATOM 914 C CA . PRO A 1 117 ? -17.286 -0.722 29.142 1.00 92.69 117 PRO A CA 1
ATOM 915 C C . PRO A 1 117 ? -15.977 -0.783 29.947 1.00 92.69 117 PRO A C 1
ATOM 917 O O . PRO A 1 117 ? -15.071 0.039 29.779 1.00 92.69 117 PRO A O 1
ATOM 920 N N . ALA A 1 118 ? -15.851 -1.786 30.822 1.00 94.12 118 ALA A N 1
ATOM 921 C CA . ALA A 1 118 ? -14.645 -2.011 31.610 1.00 94.12 118 ALA A CA 1
ATOM 922 C C . ALA A 1 118 ? -13.427 -2.316 30.723 1.00 94.12 118 ALA A C 1
ATOM 924 O O . ALA A 1 118 ? -12.315 -1.912 31.058 1.00 94.12 118 ALA A O 1
ATOM 925 N N . TYR A 1 119 ? -13.629 -2.980 29.579 1.00 94.94 119 TYR A N 1
ATOM 926 C CA . TYR A 1 119 ? -12.537 -3.308 28.669 1.00 94.94 119 TYR A CA 1
ATOM 927 C C . TYR A 1 119 ? -11.962 -2.065 27.980 1.00 94.94 119 TYR A C 1
ATOM 929 O O . TYR A 1 119 ? -10.746 -1.902 27.943 1.00 94.94 119 TYR A O 1
ATOM 937 N N . LEU A 1 120 ? -12.811 -1.143 27.517 1.00 92.94 120 LEU A N 1
ATOM 938 C CA . LEU A 1 120 ? -12.358 0.127 26.931 1.00 92.94 120 LEU A CA 1
ATOM 939 C C . LEU A 1 120 ? -11.588 0.973 27.950 1.00 92.94 120 LEU A C 1
ATOM 941 O O . LEU A 1 120 ? -10.524 1.510 27.651 1.00 92.94 120 LEU A O 1
ATOM 945 N N . THR A 1 121 ? -12.073 1.003 29.192 1.00 92.69 121 THR A N 1
ATOM 946 C CA . THR A 1 121 ? -11.358 1.650 30.301 1.00 92.69 121 THR A CA 1
ATOM 947 C C . THR A 1 121 ? -10.002 0.989 30.574 1.00 92.69 121 THR A C 1
ATOM 949 O O . THR A 1 121 ? -9.032 1.671 30.897 1.00 92.69 121 THR A O 1
ATOM 952 N N . ALA A 1 122 ? -9.893 -0.334 30.426 1.00 93.06 122 ALA A N 1
ATOM 953 C CA . ALA A 1 122 ? -8.619 -1.032 30.563 1.00 93.06 122 ALA A CA 1
ATOM 954 C C . ALA A 1 122 ? -7.632 -0.665 29.441 1.00 93.06 122 ALA A C 1
ATOM 956 O O . ALA A 1 122 ? -6.455 -0.476 29.735 1.00 93.06 122 ALA A O 1
ATOM 957 N N . LEU A 1 123 ? -8.097 -0.505 28.194 1.00 92.94 123 LEU A N 1
ATOM 958 C CA . LEU A 1 123 ? -7.255 -0.087 27.062 1.00 92.94 12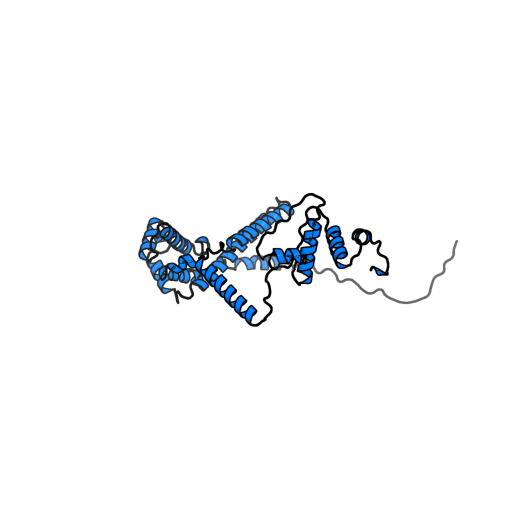3 LEU A CA 1
ATOM 959 C C . LEU A 1 123 ? -6.603 1.279 27.296 1.00 92.94 123 LEU A C 1
ATOM 961 O O . LEU A 1 123 ? -5.418 1.437 27.021 1.00 92.94 123 LEU A O 1
ATOM 965 N N . LEU A 1 124 ? -7.336 2.234 27.879 1.00 90.88 124 LEU A N 1
ATOM 966 C CA . LEU A 1 124 ? -6.796 3.550 28.246 1.00 90.88 124 LEU A CA 1
ATOM 967 C C . LEU A 1 124 ? -5.593 3.454 29.199 1.00 90.88 124 LEU A C 1
ATOM 969 O O . LEU A 1 124 ? -4.668 4.253 29.104 1.00 90.88 124 LEU A O 1
ATOM 973 N N . ASN A 1 125 ? -5.581 2.456 30.088 1.00 88.88 125 ASN A N 1
ATOM 974 C CA . ASN A 1 125 ? -4.500 2.250 31.057 1.00 88.88 125 ASN A CA 1
ATOM 975 C C . ASN A 1 125 ? -3.304 1.471 30.490 1.00 88.88 125 ASN A C 1
ATOM 977 O O . ASN A 1 125 ? -2.281 1.362 31.163 1.00 88.88 125 ASN A O 1
ATOM 981 N N . GLN A 1 126 ? -3.424 0.903 29.287 1.00 86.19 126 GLN A N 1
ATOM 982 C CA . GLN A 1 126 ? -2.348 0.138 28.651 1.00 86.19 126 GLN A CA 1
ATOM 983 C C . GLN A 1 126 ? -1.447 0.986 27.751 1.00 86.19 126 GLN A C 1
ATOM 985 O O . GLN A 1 126 ? -0.407 0.500 27.318 1.00 86.19 126 GLN A O 1
ATOM 990 N N . VAL A 1 127 ? -1.813 2.243 27.480 1.00 84.25 127 VAL A N 1
ATOM 991 C CA . VAL A 1 127 ? -1.048 3.142 26.607 1.00 84.25 127 VAL A CA 1
ATOM 992 C C . VAL A 1 127 ? 0.116 3.760 27.385 1.00 84.25 127 VAL A C 1
ATOM 994 O O . VAL A 1 127 ? -0.126 4.562 28.288 1.00 84.25 127 VAL A O 1
ATOM 997 N N . PRO A 1 128 ? 1.382 3.463 27.040 1.00 75.88 128 PRO A N 1
ATOM 998 C CA . PRO A 1 128 ? 2.522 4.086 27.711 1.00 75.88 128 PRO A CA 1
ATOM 999 C C . PRO A 1 128 ? 2.646 5.571 27.345 1.00 75.88 128 PRO A C 1
ATOM 1001 O O . PRO A 1 128 ? 2.914 6.411 28.198 1.00 75.88 128 PRO A O 1
ATOM 1004 N N . THR A 1 129 ? 2.454 5.890 26.061 1.00 82.31 129 THR A N 1
ATOM 1005 C CA . THR A 1 129 ? 2.392 7.251 25.521 1.00 82.31 129 THR A CA 1
ATOM 1006 C C . THR A 1 129 ? 1.642 7.253 24.191 1.00 82.31 129 THR A C 1
ATOM 1008 O O . THR A 1 129 ? 1.788 6.330 23.390 1.00 82.31 129 THR A O 1
ATOM 1011 N N . THR A 1 130 ? 0.853 8.295 23.934 1.00 85.25 130 THR A N 1
ATOM 1012 C CA . THR A 1 130 ? 0.189 8.505 22.637 1.00 85.25 130 THR A CA 1
ATOM 1013 C C . THR A 1 130 ? 1.160 8.953 21.546 1.00 85.25 130 THR A C 1
ATOM 1015 O O . THR A 1 130 ? 0.853 8.799 20.372 1.00 85.25 130 THR A O 1
ATOM 1018 N N . LEU A 1 131 ? 2.349 9.450 21.916 1.00 83.12 131 LEU A N 1
ATOM 1019 C CA . LEU A 1 131 ? 3.376 9.904 20.968 1.00 83.12 131 LEU A CA 1
ATOM 1020 C C . LEU A 1 131 ? 3.942 8.771 20.102 1.00 83.12 131 LEU A C 1
ATOM 1022 O O . LEU A 1 131 ? 4.447 9.035 19.021 1.00 83.12 131 LEU A O 1
ATOM 1026 N N . ASN A 1 132 ? 3.843 7.521 20.564 1.00 87.81 132 ASN A N 1
ATOM 1027 C CA . ASN A 1 132 ? 4.351 6.349 19.844 1.00 87.81 132 ASN A CA 1
ATOM 1028 C C . ASN A 1 132 ? 3.240 5.618 19.072 1.00 87.81 132 ASN A C 1
ATOM 1030 O O . ASN A 1 132 ? 3.397 4.452 18.710 1.00 87.81 132 ASN A O 1
ATOM 1034 N N . ALA A 1 133 ? 2.086 6.258 18.856 1.00 90.19 133 ALA A N 1
ATOM 1035 C CA . ALA A 1 133 ? 0.967 5.613 18.181 1.00 90.19 133 ALA A CA 1
ATOM 1036 C C . ALA A 1 133 ? 1.306 5.169 16.751 1.00 90.19 133 ALA A C 1
ATOM 1038 O O . ALA A 1 133 ? 0.866 4.096 16.337 1.00 90.19 133 ALA A O 1
ATOM 1039 N N . ASP A 1 134 ? 2.150 5.926 16.046 1.00 90.06 134 ASP A N 1
ATOM 1040 C CA . ASP A 1 134 ? 2.650 5.559 14.719 1.00 90.06 134 ASP A CA 1
ATOM 1041 C C . ASP A 1 134 ? 3.460 4.260 14.739 1.00 90.06 134 ASP A C 1
ATOM 1043 O O . ASP A 1 134 ? 3.283 3.408 13.865 1.00 90.06 134 ASP A O 1
ATOM 1047 N N . ASP A 1 135 ? 4.290 4.061 15.767 1.00 91.25 135 ASP A N 1
ATOM 1048 C CA . ASP A 1 135 ? 5.070 2.833 15.937 1.00 91.25 135 ASP A CA 1
ATOM 1049 C C . ASP A 1 135 ? 4.147 1.635 16.192 1.00 91.25 135 ASP A C 1
ATOM 1051 O O . ASP A 1 135 ? 4.304 0.574 15.581 1.00 91.25 135 ASP A O 1
ATOM 1055 N N . TYR A 1 136 ? 3.134 1.796 17.051 1.00 93.19 136 TYR A N 1
ATOM 1056 C CA . TYR A 1 136 ? 2.148 0.741 17.304 1.00 93.19 136 TYR A CA 1
ATOM 1057 C C . TYR A 1 136 ? 1.344 0.414 16.040 1.00 93.19 136 TYR A C 1
ATOM 1059 O O . TYR A 1 136 ? 1.164 -0.760 15.706 1.00 93.19 136 TYR A O 1
ATOM 1067 N N . ALA A 1 137 ? 0.923 1.432 15.287 1.00 92.75 137 ALA A N 1
ATOM 1068 C CA . ALA A 1 137 ? 0.246 1.263 14.008 1.00 92.75 137 ALA A CA 1
ATOM 1069 C C . ALA A 1 137 ? 1.132 0.566 12.969 1.00 92.75 137 ALA A C 1
ATOM 1071 O O . ALA A 1 137 ? 0.646 -0.297 12.234 1.00 92.75 137 ALA A O 1
ATOM 1072 N N . ALA A 1 138 ? 2.429 0.878 12.928 1.00 91.50 138 ALA A N 1
ATOM 1073 C CA . ALA A 1 138 ? 3.391 0.199 12.070 1.00 91.50 138 ALA A CA 1
ATOM 1074 C C . ALA A 1 138 ? 3.515 -1.291 12.419 1.00 91.50 138 ALA A C 1
ATOM 1076 O O . ALA A 1 138 ? 3.447 -2.124 11.514 1.00 91.50 138 ALA A O 1
ATOM 1077 N N . ILE A 1 139 ? 3.593 -1.642 13.708 1.00 93.88 139 ILE A N 1
ATOM 1078 C CA . ILE A 1 139 ? 3.635 -3.040 14.170 1.00 93.88 139 ILE A CA 1
ATOM 1079 C C . ILE A 1 139 ? 2.354 -3.790 13.770 1.00 93.88 139 ILE A C 1
ATOM 1081 O O . ILE A 1 139 ? 2.418 -4.894 13.221 1.00 93.88 139 ILE A O 1
ATOM 1085 N N . VAL A 1 140 ? 1.177 -3.193 13.991 1.00 94.69 140 VAL A N 1
ATOM 1086 C CA . VAL A 1 140 ? -0.112 -3.793 13.598 1.00 94.69 140 VAL A CA 1
ATOM 1087 C C . VAL A 1 140 ? -0.178 -3.995 12.079 1.00 94.69 140 VAL A C 1
ATOM 1089 O O . VAL A 1 140 ? -0.549 -5.079 11.617 1.00 94.69 140 VAL A O 1
ATOM 1092 N N . ARG A 1 141 ? 0.250 -2.998 11.292 1.00 92.75 141 ARG A N 1
ATOM 1093 C CA . ARG A 1 141 ? 0.308 -3.063 9.821 1.00 92.75 141 ARG A CA 1
ATOM 1094 C C . ARG A 1 141 ? 1.258 -4.151 9.329 1.00 92.75 141 ARG A C 1
ATOM 1096 O O . ARG A 1 141 ? 0.920 -4.892 8.404 1.00 92.75 141 ARG A O 1
ATOM 1103 N N . GLU A 1 142 ? 2.424 -4.281 9.954 1.00 92.69 142 GLU A N 1
ATOM 1104 C CA . GLU A 1 142 ? 3.403 -5.313 9.619 1.00 92.69 142 GLU A CA 1
ATOM 1105 C C . GLU A 1 142 ? 2.819 -6.709 9.859 1.00 92.69 142 GLU A C 1
ATOM 1107 O O . GLU A 1 142 ? 2.847 -7.568 8.973 1.00 92.69 142 GLU A O 1
ATOM 1112 N N . HIS A 1 143 ? 2.221 -6.938 11.030 1.00 94.56 143 HIS A N 1
ATOM 1113 C CA . HIS A 1 143 ? 1.582 -8.213 11.335 1.00 94.56 143 HIS A CA 1
ATOM 1114 C C . HIS A 1 143 ? 0.402 -8.507 10.406 1.00 94.56 143 HIS A C 1
ATOM 1116 O O . HIS A 1 143 ? 0.272 -9.639 9.941 1.00 94.56 143 HIS A O 1
ATOM 1122 N N . HIS A 1 144 ? -0.423 -7.509 10.078 1.00 93.69 144 HIS A N 1
ATOM 1123 C CA . HIS A 1 144 ? -1.493 -7.666 9.094 1.00 93.69 144 HIS A CA 1
ATOM 1124 C C . HIS A 1 144 ? -0.952 -8.091 7.725 1.00 93.69 144 HIS A C 1
ATOM 1126 O O . HIS A 1 144 ? -1.421 -9.077 7.159 1.00 93.69 144 HIS A O 1
ATOM 1132 N N . THR A 1 145 ? 0.099 -7.423 7.248 1.00 92.25 145 THR A N 1
ATOM 1133 C CA . THR A 1 145 ? 0.774 -7.746 5.983 1.00 92.25 145 THR A CA 1
ATOM 1134 C C . THR A 1 145 ? 1.290 -9.183 5.974 1.00 92.25 145 THR A C 1
ATOM 1136 O O . THR A 1 145 ? 1.061 -9.930 5.023 1.00 92.25 145 THR A O 1
ATOM 1139 N N . ARG A 1 146 ? 1.924 -9.622 7.069 1.00 93.69 146 ARG A N 1
ATOM 1140 C CA . ARG A 1 146 ? 2.370 -11.014 7.229 1.00 93.69 146 ARG A CA 1
ATOM 1141 C C . ARG A 1 146 ? 1.197 -11.999 7.152 1.00 93.69 146 ARG A C 1
ATOM 1143 O O . ARG A 1 146 ? 1.330 -13.040 6.515 1.00 93.69 146 ARG A O 1
ATOM 1150 N N . ARG A 1 147 ? 0.039 -11.681 7.747 1.00 94.00 147 ARG A N 1
ATOM 1151 C CA . ARG A 1 147 ? -1.170 -12.526 7.653 1.00 94.00 147 ARG A CA 1
ATOM 1152 C C . ARG A 1 147 ? -1.733 -12.588 6.232 1.00 94.00 147 ARG A C 1
ATOM 1154 O O . ARG A 1 147 ? -2.114 -13.671 5.795 1.00 94.00 147 ARG A O 1
ATOM 1161 N N . LEU A 1 148 ? -1.743 -11.474 5.500 1.00 92.19 148 LEU A N 1
ATOM 1162 C CA . LEU A 1 148 ? -2.154 -11.445 4.091 1.00 92.19 148 LEU A CA 1
ATOM 1163 C C . LEU A 1 148 ? -1.242 -12.319 3.221 1.00 92.19 148 LEU A C 1
ATOM 1165 O O . LEU A 1 148 ? -1.734 -13.131 2.438 1.00 92.19 148 LEU A O 1
ATOM 1169 N N . LEU A 1 149 ? 0.077 -12.229 3.420 1.00 93.00 149 LEU A N 1
ATOM 1170 C CA . LEU A 1 149 ? 1.051 -13.080 2.731 1.00 93.00 149 LEU A CA 1
ATOM 1171 C C . LEU A 1 149 ? 0.849 -14.566 3.041 1.00 93.00 149 LEU A C 1
ATOM 1173 O O . LEU A 1 149 ? 0.887 -15.386 2.128 1.00 93.00 149 LEU A O 1
ATOM 1177 N N . LEU A 1 150 ? 0.592 -14.923 4.304 1.00 93.19 150 LEU A N 1
ATOM 1178 C CA . LEU A 1 150 ? 0.282 -16.306 4.683 1.00 93.19 150 LEU A CA 1
ATOM 1179 C C . LEU A 1 150 ? -1.006 -16.804 4.018 1.00 93.19 150 LEU A C 1
ATOM 1181 O O . LEU A 1 150 ? -1.056 -17.941 3.552 1.00 93.19 150 LEU A O 1
ATOM 1185 N N . SER A 1 151 ? -2.037 -15.960 3.939 1.00 91.69 151 SER A N 1
ATOM 1186 C CA . SER A 1 151 ? -3.283 -16.294 3.242 1.00 91.69 151 SER A CA 1
ATOM 1187 C C . SER A 1 151 ? -3.040 -16.548 1.753 1.00 91.69 151 SER A C 1
ATOM 1189 O O . SER A 1 151 ? -3.483 -17.571 1.233 1.00 91.69 151 SER A O 1
ATOM 1191 N N . ALA A 1 152 ? -2.285 -15.668 1.086 1.00 93.62 152 ALA A N 1
ATOM 1192 C CA . ALA A 1 152 ? -1.917 -15.830 -0.319 1.00 93.62 152 ALA A CA 1
ATOM 1193 C C . ALA A 1 152 ? -1.070 -17.095 -0.544 1.00 93.62 152 ALA A C 1
ATOM 1195 O O . ALA A 1 152 ? -1.333 -17.862 -1.466 1.00 93.62 152 ALA A O 1
ATOM 1196 N N . ALA A 1 153 ? -0.101 -17.376 0.331 1.00 93.81 153 ALA A N 1
ATOM 1197 C CA . ALA A 1 153 ? 0.716 -18.585 0.251 1.00 93.81 153 ALA A CA 1
ATOM 1198 C C . ALA A 1 153 ? -0.123 -19.866 0.397 1.00 93.81 153 ALA A C 1
ATOM 1200 O O . ALA A 1 153 ? 0.059 -20.814 -0.367 1.00 93.81 153 ALA A O 1
ATOM 1201 N N . ASN A 1 154 ? -1.071 -19.888 1.338 1.00 93.12 154 ASN A N 1
ATOM 1202 C CA . ASN A 1 154 ? -1.982 -21.018 1.527 1.00 93.12 154 ASN A CA 1
ATOM 1203 C C . ASN A 1 154 ? -2.926 -21.209 0.334 1.00 93.12 154 ASN A C 1
ATOM 1205 O O . ASN A 1 154 ? -3.219 -22.342 -0.044 1.00 93.12 154 ASN A O 1
ATOM 1209 N N . GLU A 1 155 ? -3.386 -20.119 -0.276 1.00 91.12 155 GLU A N 1
ATOM 1210 C CA . GLU A 1 155 ? -4.172 -20.158 -1.508 1.00 91.12 155 GLU A CA 1
ATOM 1211 C C . GLU A 1 155 ? -3.371 -20.740 -2.677 1.00 91.12 155 GLU A C 1
ATOM 1213 O O . GLU A 1 155 ? -3.839 -21.676 -3.324 1.00 91.12 155 GLU A O 1
ATOM 1218 N N . ILE A 1 156 ? -2.137 -20.278 -2.883 1.00 92.81 156 ILE A N 1
ATOM 1219 C CA . ILE A 1 156 ? -1.233 -20.815 -3.908 1.00 92.81 156 ILE A CA 1
ATOM 1220 C C . ILE A 1 156 ? -0.969 -22.305 -3.668 1.00 92.81 156 ILE A C 1
ATOM 1222 O O . ILE A 1 156 ? -1.046 -23.108 -4.597 1.00 92.81 156 ILE A O 1
ATOM 1226 N N . ALA A 1 157 ? -0.709 -22.699 -2.418 1.00 92.50 157 ALA A N 1
ATOM 1227 C CA . ALA A 1 157 ? -0.509 -24.099 -2.058 1.00 92.50 157 ALA A CA 1
ATOM 1228 C C . ALA A 1 157 ? -1.756 -24.945 -2.358 1.00 92.50 157 ALA A C 1
ATOM 1230 O O . ALA A 1 157 ? -1.642 -26.024 -2.938 1.00 92.50 157 ALA A O 1
ATOM 1231 N N . ARG A 1 158 ? -2.952 -24.448 -2.014 1.00 91.31 158 ARG A N 1
ATOM 1232 C CA . ARG A 1 158 ? -4.231 -25.110 -2.308 1.00 91.31 158 ARG A CA 1
ATOM 1233 C C . ARG A 1 158 ? -4.420 -25.319 -3.812 1.00 91.31 158 ARG A C 1
ATOM 1235 O O . ARG A 1 158 ? -4.773 -26.423 -4.217 1.00 91.31 158 ARG A O 1
ATOM 1242 N N . LEU A 1 159 ? -4.155 -24.293 -4.624 1.00 90.12 159 LEU A N 1
ATOM 1243 C CA . LEU A 1 159 ? -4.239 -24.378 -6.086 1.00 90.12 159 LEU A CA 1
ATOM 1244 C C . LEU A 1 159 ? -3.229 -25.387 -6.655 1.00 90.12 159 LEU A C 1
ATOM 1246 O O . LEU A 1 159 ? -3.578 -26.191 -7.516 1.00 90.12 159 LEU A O 1
ATOM 1250 N N . ALA A 1 160 ? -2.002 -25.408 -6.126 1.00 89.88 160 ALA A N 1
ATOM 1251 C CA . ALA A 1 160 ? -0.964 -26.343 -6.555 1.00 89.88 160 ALA A CA 1
ATOM 1252 C C . ALA A 1 160 ? -1.305 -27.810 -6.233 1.00 89.88 160 ALA A C 1
ATOM 1254 O O . ALA A 1 160 ? -1.002 -28.696 -7.032 1.00 89.88 160 ALA A O 1
ATOM 1255 N N . TYR A 1 161 ? -1.950 -28.080 -5.091 1.00 89.50 161 TYR A N 1
ATOM 1256 C CA . TYR A 1 161 ? -2.377 -29.434 -4.720 1.00 89.50 161 TYR A CA 1
ATOM 1257 C C . TYR A 1 161 ? -3.607 -29.928 -5.488 1.00 89.50 161 TYR A C 1
ATOM 1259 O O . TYR A 1 161 ? -3.741 -31.137 -5.666 1.00 89.50 161 TYR A O 1
ATOM 1267 N N . ALA A 1 162 ? -4.497 -29.033 -5.930 1.00 88.88 162 ALA A N 1
ATOM 1268 C CA . ALA A 1 162 ? -5.714 -29.419 -6.645 1.00 88.88 162 ALA A CA 1
ATOM 1269 C C . ALA A 1 162 ? -5.412 -30.131 -7.978 1.00 88.88 162 ALA A C 1
ATOM 1271 O O . ALA A 1 162 ? -6.124 -31.055 -8.355 1.00 88.88 162 ALA A O 1
ATOM 1272 N N . GLY A 1 163 ? -4.338 -29.738 -8.676 1.00 79.94 163 GLY A N 1
ATOM 1273 C CA . GLY A 1 163 ? -3.891 -30.392 -9.915 1.00 79.94 163 GLY A CA 1
ATOM 1274 C C . GLY A 1 163 ? -4.809 -30.192 -11.130 1.00 79.94 163 GLY A C 1
ATOM 1275 O O . GLY A 1 163 ? -4.605 -30.833 -12.155 1.00 79.94 163 GLY A O 1
ATOM 1276 N N . GLU A 1 164 ? -5.809 -29.314 -11.027 1.00 84.31 164 GLU A N 1
ATOM 1277 C CA . GLU A 1 164 ? -6.808 -29.049 -12.078 1.00 84.31 164 GLU A CA 1
ATOM 1278 C C . GLU A 1 164 ? -6.341 -28.009 -13.114 1.00 84.31 164 GLU A C 1
ATOM 1280 O O . GLU A 1 164 ? -6.957 -27.855 -14.164 1.00 84.31 164 GLU A O 1
ATOM 1285 N N . TRP A 1 165 ? -5.253 -27.296 -12.821 1.00 83.88 165 TRP A N 1
ATOM 1286 C CA . TRP A 1 165 ? -4.795 -26.119 -13.558 1.00 83.88 165 TRP A CA 1
ATOM 1287 C C . TRP A 1 165 ? -3.558 -26.454 -14.386 1.00 83.88 165 TRP A C 1
ATOM 1289 O O . TRP A 1 165 ? -2.680 -27.198 -13.934 1.00 83.88 165 TRP A O 1
ATOM 1299 N N . SER A 1 166 ? -3.427 -25.862 -15.576 1.00 91.00 166 SER A N 1
ATOM 1300 C CA . SER A 1 166 ? -2.135 -25.869 -16.263 1.00 91.00 166 SER A CA 1
ATOM 1301 C C . SER A 1 166 ? -1.106 -25.066 -15.458 1.00 91.00 166 SER A C 1
ATOM 1303 O O . SER A 1 166 ? -1.443 -24.141 -14.717 1.00 91.00 166 SER A O 1
ATOM 1305 N N . VAL A 1 167 ? 0.182 -25.378 -15.626 1.00 90.31 167 VAL A N 1
ATOM 1306 C CA . VAL A 1 167 ? 1.260 -24.659 -14.921 1.00 90.31 167 VAL A CA 1
ATOM 1307 C C . VAL A 1 167 ? 1.233 -23.157 -15.237 1.00 90.31 167 VAL A C 1
ATOM 1309 O O . VAL A 1 167 ? 1.478 -22.344 -14.351 1.00 90.31 167 VAL A O 1
ATOM 1312 N N . SER A 1 168 ? 0.897 -22.770 -16.473 1.00 89.94 168 SER A N 1
ATOM 1313 C CA . SER A 1 168 ? 0.765 -21.362 -16.867 1.00 89.94 168 SER A CA 1
ATOM 1314 C C . SER A 1 168 ? -0.378 -20.645 -16.152 1.00 89.94 168 SER A C 1
ATOM 1316 O O . SER A 1 168 ? -0.199 -19.508 -15.726 1.00 89.94 168 SER A O 1
ATOM 1318 N N . GLU A 1 169 ? -1.531 -21.298 -15.994 1.00 92.19 169 GLU A N 1
ATOM 1319 C CA . GLU A 1 169 ? -2.682 -20.708 -15.298 1.00 92.19 169 GLU A CA 1
ATOM 1320 C C . GLU A 1 169 ? -2.417 -20.616 -13.793 1.00 92.19 169 GLU A C 1
ATOM 1322 O O . GLU A 1 169 ? -2.679 -19.582 -13.184 1.00 92.19 169 GLU A O 1
ATOM 1327 N N . LEU A 1 170 ? -1.802 -21.646 -13.202 1.00 91.69 170 LEU A N 1
ATOM 1328 C CA . LEU A 1 170 ? -1.397 -21.631 -11.796 1.00 91.69 170 LEU A CA 1
ATOM 1329 C C . LEU A 1 170 ? -0.421 -20.483 -11.495 1.00 91.69 170 LEU A C 1
ATOM 1331 O O . LEU A 1 170 ? -0.558 -19.807 -10.477 1.00 91.69 170 LEU A O 1
ATOM 1335 N N . LEU A 1 171 ? 0.561 -20.247 -12.374 1.00 92.88 171 LEU A N 1
ATOM 1336 C CA . LEU A 1 171 ? 1.497 -19.128 -12.232 1.00 92.88 171 LEU A CA 1
ATOM 1337 C C . LEU A 1 171 ? 0.794 -17.770 -12.341 1.00 92.88 171 LEU A C 1
ATOM 1339 O O . LEU A 1 171 ? 1.156 -16.847 -11.610 1.00 92.88 171 LEU A O 1
ATOM 1343 N N . ALA A 1 172 ? -0.202 -17.647 -13.222 1.00 92.25 172 ALA A N 1
ATOM 1344 C CA . ALA A 1 172 ? -0.990 -16.427 -13.357 1.00 92.25 172 ALA A CA 1
ATOM 1345 C C . ALA A 1 172 ? -1.798 -16.134 -12.080 1.00 92.25 172 ALA A C 1
ATOM 1347 O O . ALA A 1 172 ? -1.695 -15.031 -11.545 1.00 92.25 172 ALA A O 1
ATOM 1348 N N . GLU A 1 173 ? -2.514 -17.122 -11.535 1.00 92.00 173 GLU A N 1
ATOM 1349 C CA . GLU A 1 173 ? -3.268 -16.952 -10.282 1.00 92.00 173 GLU A CA 1
ATOM 1350 C C . GLU A 1 173 ? -2.374 -16.707 -9.072 1.00 92.00 173 GLU A C 1
ATOM 1352 O O . GLU A 1 173 ? -2.695 -15.900 -8.202 1.00 92.00 173 GLU A O 1
ATOM 1357 N N . ALA A 1 174 ? -1.220 -17.372 -9.005 1.00 92.56 174 ALA A N 1
ATOM 1358 C CA . ALA A 1 174 ? -0.262 -17.118 -7.940 1.00 92.56 174 ALA A CA 1
ATOM 1359 C C . ALA A 1 174 ? 0.270 -15.679 -7.991 1.00 92.56 174 ALA A C 1
ATOM 1361 O O . ALA A 1 174 ? 0.388 -15.020 -6.954 1.00 92.56 174 ALA A O 1
ATOM 1362 N N . GLY A 1 175 ? 0.550 -15.174 -9.197 1.00 91.44 175 GLY A N 1
ATOM 1363 C CA . GLY A 1 175 ? 0.909 -13.774 -9.412 1.00 91.44 175 GLY A CA 1
ATOM 1364 C C . GLY A 1 175 ? -0.206 -12.820 -8.982 1.00 91.44 175 GLY A C 1
ATOM 1365 O O . GLY A 1 175 ? 0.061 -11.831 -8.303 1.00 91.44 175 GLY A O 1
ATOM 1366 N N . GLU A 1 176 ? -1.452 -13.148 -9.312 1.00 92.19 176 GLU A N 1
ATOM 1367 C CA . GLU A 1 176 ? -2.637 -12.371 -8.949 1.00 92.19 176 GLU A CA 1
ATOM 1368 C C . GLU A 1 176 ? -2.873 -12.319 -7.429 1.00 92.19 176 GLU A C 1
ATOM 1370 O O . GLU A 1 176 ? -3.108 -11.244 -6.871 1.00 92.19 176 GLU A O 1
ATOM 1375 N N . ALA A 1 177 ? -2.741 -13.448 -6.729 1.00 90.56 177 ALA A N 1
ATOM 1376 C CA . ALA A 1 177 ? -2.850 -13.510 -5.272 1.00 90.56 177 ALA A CA 1
ATOM 1377 C C . ALA A 1 177 ? -1.794 -12.628 -4.580 1.00 90.56 177 ALA A C 1
ATOM 1379 O O . ALA A 1 177 ? -2.114 -11.884 -3.652 1.00 90.56 177 ALA A O 1
ATOM 1380 N N . LEU A 1 178 ? -0.545 -12.652 -5.059 1.00 90.75 178 LEU A N 1
ATOM 1381 C CA . LEU A 1 178 ? 0.525 -11.794 -4.537 1.00 90.75 178 LEU A CA 1
ATOM 1382 C C . LEU A 1 178 ? 0.311 -10.315 -4.875 1.00 90.75 178 LEU A C 1
ATOM 1384 O O . LEU A 1 178 ? 0.568 -9.451 -4.033 1.00 90.75 178 LEU A O 1
ATOM 1388 N N . ARG A 1 179 ? -0.193 -10.013 -6.078 1.00 89.12 179 ARG A N 1
ATOM 1389 C CA . ARG A 1 179 ? -0.526 -8.646 -6.497 1.00 89.12 179 ARG A CA 1
ATOM 1390 C C . ARG A 1 179 ? -1.566 -8.024 -5.568 1.00 89.12 179 ARG A C 1
ATOM 1392 O O . ARG A 1 179 ? -1.347 -6.911 -5.103 1.00 89.12 179 ARG A O 1
ATOM 1399 N N . LYS A 1 180 ? -2.631 -8.757 -5.218 1.00 87.88 180 LYS A N 1
ATOM 1400 C CA . LYS A 1 180 ? -3.656 -8.291 -4.263 1.00 87.88 180 LYS A CA 1
ATOM 1401 C C . LYS A 1 180 ? -3.059 -7.895 -2.913 1.00 87.88 180 LYS A C 1
ATOM 1403 O O . LYS A 1 180 ? -3.444 -6.872 -2.355 1.00 87.88 180 LYS A O 1
ATOM 1408 N N . VAL A 1 181 ? -2.098 -8.668 -2.400 1.00 88.81 181 VAL A N 1
ATOM 1409 C CA . VAL A 1 181 ? -1.396 -8.311 -1.156 1.00 88.81 181 VAL A CA 1
ATOM 1410 C C . VAL A 1 181 ? -0.574 -7.039 -1.350 1.00 88.81 181 VAL A C 1
ATOM 1412 O O . VAL A 1 181 ? -0.653 -6.134 -0.526 1.00 88.81 181 VAL A O 1
ATOM 1415 N N . SER A 1 182 ? 0.172 -6.931 -2.454 1.00 84.81 182 SER A N 1
ATOM 1416 C CA . SER A 1 182 ? 0.952 -5.727 -2.760 1.00 84.81 182 SER A CA 1
ATOM 1417 C C . SER A 1 182 ? 0.082 -4.472 -2.858 1.00 84.81 182 SER A C 1
ATOM 1419 O O . SER A 1 182 ? 0.524 -3.410 -2.441 1.00 84.81 182 SER A O 1
ATOM 1421 N N . GLU A 1 183 ? -1.133 -4.580 -3.392 1.00 83.88 183 GLU A N 1
ATOM 1422 C CA . GLU A 1 183 ? -2.069 -3.457 -3.529 1.00 83.88 183 GLU A CA 1
ATOM 1423 C C . GLU A 1 183 ? -2.711 -3.050 -2.208 1.00 83.88 183 GLU A C 1
ATOM 1425 O O . GLU A 1 183 ? -2.952 -1.871 -1.993 1.00 83.88 183 GLU A O 1
ATOM 1430 N N . GLN A 1 184 ? -2.959 -4.001 -1.307 1.00 75.00 184 GLN A N 1
ATOM 1431 C CA . GLN A 1 184 ? -3.465 -3.703 0.036 1.00 75.00 184 GLN A CA 1
ATOM 1432 C C . GLN A 1 184 ? -2.393 -3.107 0.956 1.00 75.00 184 GLN A C 1
ATOM 1434 O O . GLN A 1 184 ? -2.719 -2.374 1.886 1.00 75.00 184 GLN A O 1
ATOM 1439 N N . VAL A 1 185 ? -1.122 -3.448 0.723 1.00 72.12 185 VAL A N 1
ATOM 1440 C CA . VAL A 1 185 ? 0.029 -2.917 1.472 1.00 72.12 185 VAL A CA 1
ATOM 1441 C C . VAL A 1 185 ? 0.494 -1.582 0.909 1.00 72.12 185 VAL A C 1
ATOM 1443 O O . VAL A 1 185 ? 0.988 -0.744 1.663 1.00 72.12 185 VAL A O 1
ATOM 1446 N N . ALA A 1 186 ? 0.355 -1.378 -0.402 1.00 65.06 186 ALA A N 1
ATOM 1447 C CA . ALA A 1 186 ? 0.543 -0.073 -1.000 1.00 65.06 186 ALA A CA 1
ATOM 1448 C C . ALA A 1 186 ? -0.450 0.882 -0.338 1.00 65.06 186 ALA A C 1
ATOM 1450 O O . ALA A 1 186 ? -1.663 0.738 -0.491 1.00 65.06 186 ALA A O 1
ATOM 1451 N N . SER A 1 187 ? 0.077 1.822 0.448 1.00 54.84 187 SER A N 1
ATOM 1452 C CA . SER A 1 187 ? -0.730 2.867 1.056 1.00 54.84 187 SER A CA 1
ATOM 1453 C C . SER A 1 187 ? -1.614 3.486 -0.030 1.00 54.84 187 SER A C 1
ATOM 1455 O O . SER A 1 187 ? -1.087 3.758 -1.118 1.00 54.84 187 SER A O 1
ATOM 1457 N N . PRO A 1 188 ? -2.917 3.728 0.220 1.00 51.41 188 PRO A N 1
ATOM 1458 C CA . PRO A 1 188 ? -3.661 4.637 -0.641 1.00 51.41 188 PRO A CA 1
ATOM 1459 C C . PRO A 1 188 ? -2.808 5.899 -0.777 1.00 51.41 188 PRO A C 1
ATOM 1461 O O . PRO A 1 188 ? -2.265 6.354 0.234 1.00 51.41 188 PRO A O 1
ATOM 1464 N N . GLU A 1 189 ? -2.595 6.374 -2.011 1.00 51.41 189 GLU A N 1
ATOM 1465 C CA . GLU A 1 189 ? -1.853 7.610 -2.275 1.00 51.41 189 GLU A CA 1
ATOM 1466 C C . GLU A 1 189 ? -2.278 8.633 -1.223 1.00 51.41 189 GLU A C 1
ATOM 1468 O O . GLU A 1 189 ? -3.460 8.973 -1.137 1.00 51.41 189 GLU A O 1
ATOM 1473 N N . GLN A 1 190 ? -1.345 9.003 -0.338 1.00 52.06 190 GLN A N 1
ATOM 1474 C CA . GLN A 1 190 ? -1.662 9.883 0.775 1.00 52.06 190 GLN A CA 1
ATOM 1475 C C . GLN A 1 190 ? -2.250 11.152 0.168 1.00 52.06 190 GLN A C 1
ATOM 1477 O O . GLN A 1 190 ? -1.625 11.790 -0.680 1.00 52.06 190 GLN A O 1
ATOM 1482 N N . VAL A 1 191 ? -3.485 11.477 0.543 1.00 52.03 191 VAL A N 1
ATOM 1483 C CA . VAL A 1 191 ? -4.074 12.765 0.197 1.00 52.03 191 VAL A CA 1
ATOM 1484 C C . VAL A 1 191 ? -3.301 13.789 1.012 1.00 52.03 191 VAL A C 1
ATOM 1486 O O . VAL A 1 191 ? -3.529 13.930 2.208 1.00 52.03 191 VAL A O 1
ATOM 1489 N N . VAL A 1 192 ? -2.329 14.431 0.372 1.00 68.38 192 VAL A N 1
ATOM 1490 C CA . VAL A 1 192 ? -1.510 15.479 0.985 1.00 68.38 192 VAL A CA 1
ATOM 1491 C C . VAL A 1 192 ? -2.200 16.821 0.765 1.00 68.38 192 VAL A C 1
ATOM 1493 O O . VAL A 1 192 ? -2.733 17.079 -0.322 1.00 68.38 192 VAL A O 1
ATOM 1496 N N . ASP A 1 193 ? -2.195 17.683 1.781 1.00 74.06 193 ASP A N 1
ATOM 1497 C CA . ASP A 1 193 ? -2.704 19.043 1.632 1.00 74.06 193 ASP A CA 1
ATOM 1498 C C . ASP A 1 193 ? -1.861 19.806 0.596 1.00 74.06 193 ASP A C 1
ATOM 1500 O O . ASP A 1 193 ? -0.628 19.736 0.567 1.00 74.06 193 ASP A O 1
ATOM 1504 N N . VAL A 1 194 ? -2.523 20.563 -0.282 1.00 81.81 194 VAL A N 1
ATOM 1505 C CA . VAL A 1 194 ? -1.839 21.339 -1.327 1.00 81.81 194 VAL A CA 1
ATOM 1506 C C . VAL A 1 194 ? -0.850 22.344 -0.721 1.00 81.81 194 VAL A C 1
ATOM 1508 O O . VAL A 1 194 ? 0.168 22.636 -1.345 1.00 81.81 194 VAL A O 1
ATOM 1511 N N . SER A 1 195 ? -1.116 22.865 0.480 1.00 81.44 195 SER A N 1
ATOM 1512 C CA . SER A 1 195 ? -0.234 23.792 1.198 1.00 81.44 195 SER A CA 1
ATOM 1513 C C . SER A 1 195 ? 1.081 23.151 1.649 1.00 81.44 195 SER A C 1
ATOM 1515 O O . SER A 1 195 ? 2.125 23.804 1.569 1.00 81.44 195 SER A O 1
ATOM 1517 N N . GLU A 1 196 ? 1.067 21.876 2.038 1.00 77.94 196 GLU A N 1
ATOM 1518 C CA . GLU A 1 196 ? 2.278 21.118 2.365 1.00 77.94 196 GLU A CA 1
ATOM 1519 C C . GLU A 1 196 ? 3.128 20.916 1.108 1.00 77.94 196 GLU A C 1
ATOM 1521 O O . GLU A 1 196 ? 4.308 21.272 1.088 1.00 77.94 196 GLU A O 1
ATOM 1526 N N . VAL A 1 197 ? 2.503 20.474 0.008 1.00 83.62 197 VAL A N 1
ATOM 1527 C CA . VAL A 1 197 ? 3.177 20.307 -1.292 1.00 83.62 197 VAL A CA 1
ATOM 1528 C C . VAL A 1 197 ? 3.724 21.641 -1.813 1.00 83.62 197 VAL A C 1
ATOM 1530 O O . VAL A 1 197 ? 4.822 21.699 -2.369 1.00 83.62 197 VAL A O 1
ATOM 1533 N N . ALA A 1 198 ? 2.974 22.732 -1.641 1.00 84.69 198 ALA A N 1
ATOM 1534 C CA . ALA A 1 198 ? 3.395 24.069 -2.043 1.00 84.69 198 ALA A CA 1
ATOM 1535 C C . ALA A 1 198 ? 4.588 24.570 -1.221 1.00 84.69 198 ALA A C 1
ATOM 1537 O O . ALA A 1 198 ? 5.495 25.177 -1.793 1.00 84.69 198 ALA A O 1
ATOM 1538 N N . SER A 1 199 ? 4.602 24.301 0.086 1.00 86.06 199 SER A N 1
ATOM 1539 C CA . SER A 1 199 ? 5.712 24.671 0.970 1.00 86.06 199 SER A CA 1
ATOM 1540 C C . SER A 1 199 ? 6.978 23.910 0.590 1.00 86.06 199 SER A C 1
ATOM 1542 O O . SER A 1 199 ? 8.011 24.528 0.340 1.00 86.06 199 SER A O 1
ATOM 1544 N N . GLU A 1 200 ? 6.878 22.591 0.399 1.00 83.31 200 GLU A N 1
ATOM 1545 C CA . GLU A 1 200 ? 8.009 21.775 -0.050 1.00 83.31 200 GLU A CA 1
ATOM 1546 C C . GLU A 1 200 ? 8.531 22.241 -1.422 1.00 83.31 200 GLU A C 1
ATOM 1548 O O . GLU A 1 200 ? 9.739 22.376 -1.640 1.00 83.31 200 GLU A O 1
ATOM 1553 N N . LEU A 1 201 ? 7.626 22.542 -2.359 1.00 84.19 201 LEU A N 1
ATOM 1554 C CA . LEU A 1 201 ? 7.990 23.063 -3.675 1.00 84.19 201 LEU A CA 1
ATOM 1555 C C . LEU A 1 201 ? 8.715 24.413 -3.578 1.00 84.19 201 LEU A C 1
ATOM 1557 O O . LEU A 1 201 ? 9.666 24.649 -4.331 1.00 84.19 201 LEU A O 1
ATOM 1561 N N . TYR A 1 202 ? 8.268 25.294 -2.681 1.00 85.88 202 TYR A N 1
ATOM 1562 C CA . TYR A 1 202 ? 8.878 26.599 -2.450 1.00 85.88 202 TYR A CA 1
ATOM 1563 C C . TYR A 1 202 ? 10.288 26.463 -1.865 1.00 85.88 202 TYR A C 1
ATOM 1565 O O . TYR A 1 202 ? 11.226 27.059 -2.401 1.00 85.88 202 TYR A O 1
ATOM 1573 N N . ASP A 1 203 ? 10.467 25.612 -0.856 1.00 85.81 203 ASP A N 1
ATOM 1574 C CA . ASP A 1 203 ? 11.772 25.342 -0.246 1.00 85.81 203 ASP A CA 1
ATOM 1575 C C . ASP A 1 203 ? 12.755 24.748 -1.264 1.00 85.81 203 ASP A C 1
ATOM 1577 O O . ASP A 1 203 ? 13.890 25.216 -1.405 1.00 85.81 203 ASP A O 1
ATOM 1581 N N . GLN A 1 204 ? 12.302 23.784 -2.075 1.00 81.06 204 GLN A N 1
ATOM 1582 C CA . GLN A 1 204 ? 13.097 23.235 -3.178 1.00 81.06 204 GLN A CA 1
ATOM 1583 C C . GLN A 1 204 ? 13.467 24.303 -4.222 1.00 81.06 204 GLN A C 1
ATOM 1585 O O . GLN A 1 204 ? 14.544 24.242 -4.826 1.00 81.06 204 GLN A O 1
ATOM 1590 N N . ALA A 1 205 ? 12.580 25.266 -4.490 1.00 82.00 205 ALA A N 1
ATOM 1591 C CA . ALA A 1 205 ? 12.849 26.358 -5.421 1.00 82.00 205 ALA A CA 1
ATOM 1592 C C . ALA A 1 205 ? 13.884 27.344 -4.859 1.00 82.00 205 ALA A C 1
ATOM 1594 O O . ALA A 1 205 ? 14.793 27.743 -5.592 1.00 82.00 205 ALA A O 1
ATOM 1595 N N . LEU A 1 206 ? 13.790 27.684 -3.570 1.00 83.88 206 LEU A N 1
ATOM 1596 C CA . LEU A 1 206 ? 14.741 28.557 -2.886 1.00 83.88 206 LEU A CA 1
ATOM 1597 C C . LEU A 1 206 ? 16.138 27.929 -2.854 1.00 83.88 206 LEU A C 1
ATOM 1599 O O . LEU A 1 206 ? 17.099 28.555 -3.301 1.00 83.88 206 LEU A O 1
ATOM 1603 N N . GLN A 1 207 ? 16.235 26.656 -2.465 1.00 81.00 207 GLN A N 1
ATOM 1604 C CA . GLN A 1 207 ? 17.498 25.917 -2.449 1.00 81.00 207 GLN A CA 1
ATOM 1605 C C . GLN A 1 207 ? 18.156 25.878 -3.840 1.00 81.00 207 GLN A C 1
ATOM 1607 O O . GLN A 1 207 ? 19.368 26.043 -3.981 1.00 81.00 207 GLN A O 1
ATOM 1612 N N . ARG A 1 208 ? 17.366 25.710 -4.911 1.00 74.81 208 ARG A N 1
ATOM 1613 C CA . ARG A 1 208 ? 17.883 25.781 -6.291 1.00 74.81 208 ARG A CA 1
ATOM 1614 C C . ARG A 1 208 ? 18.379 27.176 -6.660 1.00 74.81 208 ARG A C 1
ATOM 1616 O O . ARG A 1 208 ? 19.388 27.279 -7.355 1.00 74.81 208 ARG A O 1
ATOM 1623 N N . ALA A 1 209 ? 17.686 28.228 -6.229 1.00 77.38 209 ALA A N 1
ATOM 1624 C CA . ALA A 1 209 ? 18.097 29.606 -6.482 1.00 77.38 209 ALA A CA 1
ATOM 1625 C C . ALA A 1 209 ? 19.412 29.954 -5.761 1.00 77.38 209 ALA A C 1
ATOM 1627 O O . ALA A 1 209 ? 20.253 30.644 -6.334 1.00 77.38 209 ALA A O 1
ATOM 1628 N N . GLU A 1 210 ? 19.621 29.440 -4.549 1.00 80.94 210 GLU A N 1
ATOM 1629 C CA . GLU A 1 210 ? 20.875 29.585 -3.799 1.00 80.94 210 GLU A CA 1
ATOM 1630 C C . GLU A 1 210 ? 22.038 28.862 -4.486 1.00 80.94 210 GLU A C 1
ATOM 1632 O O . GLU A 1 210 ? 23.072 29.471 -4.756 1.00 80.94 210 GLU A O 1
ATOM 1637 N N . LEU A 1 211 ? 21.847 27.596 -4.877 1.00 76.75 211 LEU A N 1
ATOM 1638 C CA . LEU A 1 211 ? 22.858 26.833 -5.622 1.00 76.75 211 LEU A CA 1
ATOM 1639 C C . LEU A 1 211 ? 23.241 27.511 -6.948 1.00 76.75 211 LEU A C 1
ATOM 1641 O O . LEU A 1 211 ? 24.415 27.514 -7.318 1.00 76.75 211 LEU A O 1
ATOM 1645 N N . ALA A 1 212 ? 22.265 28.113 -7.638 1.00 73.81 212 ALA A N 1
ATOM 1646 C CA . ALA A 1 212 ? 22.496 28.881 -8.860 1.00 73.81 212 ALA A CA 1
ATOM 1647 C C . ALA A 1 212 ? 23.381 30.113 -8.614 1.00 73.81 212 ALA A C 1
ATOM 1649 O O . ALA A 1 212 ? 24.276 30.397 -9.411 1.00 73.81 212 ALA A O 1
ATOM 1650 N N . ARG A 1 213 ? 23.134 30.843 -7.517 1.00 75.44 213 ARG A N 1
ATOM 1651 C CA . ARG A 1 213 ? 23.914 32.030 -7.127 1.00 75.44 213 ARG A CA 1
ATOM 1652 C C . ARG A 1 213 ? 25.348 31.675 -6.748 1.00 75.44 213 ARG A C 1
ATOM 1654 O O . ARG A 1 213 ? 26.258 32.413 -7.107 1.00 75.44 213 ARG A O 1
ATOM 1661 N N . ASP A 1 214 ? 25.543 30.528 -6.109 1.00 78.75 214 ASP A N 1
ATOM 1662 C CA . ASP A 1 214 ? 26.861 29.997 -5.745 1.00 78.75 214 ASP A CA 1
ATOM 1663 C C . ASP A 1 214 ? 27.655 29.439 -6.944 1.00 78.75 214 ASP A C 1
ATOM 1665 O O . ASP A 1 214 ? 28.766 28.937 -6.769 1.00 78.75 214 ASP A O 1
ATOM 1669 N N . GLY A 1 215 ? 27.089 29.460 -8.159 1.00 69.75 215 GLY A N 1
ATOM 1670 C CA . GLY A 1 215 ? 27.707 28.871 -9.351 1.00 69.75 215 GLY A CA 1
ATOM 1671 C C . GLY A 1 215 ? 27.850 27.346 -9.275 1.00 69.75 215 GLY A C 1
ATOM 1672 O O . GLY A 1 215 ? 28.590 26.751 -10.061 1.00 69.75 215 GLY A O 1
ATOM 1673 N N . LYS A 1 216 ? 27.162 26.696 -8.329 1.00 67.06 216 LYS A N 1
ATOM 1674 C CA . LYS A 1 216 ? 27.196 25.244 -8.164 1.00 67.06 216 LYS A CA 1
ATOM 1675 C C . LYS A 1 216 ? 26.338 24.594 -9.253 1.00 67.06 216 LYS A C 1
ATOM 1677 O O . LYS A 1 216 ? 25.248 25.086 -9.554 1.00 67.06 216 LYS A O 1
ATOM 1682 N N . PRO A 1 217 ? 26.787 23.474 -9.845 1.00 57.62 217 PRO A N 1
ATOM 1683 C CA . PRO A 1 217 ? 26.008 22.779 -10.856 1.00 57.62 217 PRO A CA 1
ATOM 1684 C C . PRO A 1 217 ? 24.693 22.289 -10.246 1.00 57.62 217 PRO A C 1
ATOM 1686 O O . PRO A 1 217 ? 24.670 21.442 -9.353 1.00 57.62 217 PRO A O 1
ATOM 1689 N N . ILE A 1 218 ? 23.579 22.819 -10.747 1.00 62.25 218 ILE A N 1
ATOM 1690 C CA . ILE A 1 218 ? 22.249 22.329 -10.404 1.00 62.25 218 ILE A CA 1
ATOM 1691 C C . ILE A 1 218 ? 22.075 21.016 -11.158 1.00 62.25 218 ILE A C 1
ATOM 1693 O O . ILE A 1 218 ? 21.888 21.012 -12.376 1.00 62.25 218 ILE A O 1
ATOM 1697 N N . ALA A 1 219 ? 22.151 19.892 -10.450 1.00 59.59 219 ALA A N 1
ATOM 1698 C CA . ALA A 1 219 ? 21.844 18.597 -11.035 1.00 59.59 219 ALA A CA 1
ATOM 1699 C C . ALA A 1 219 ? 20.378 18.601 -11.493 1.00 59.59 219 ALA A C 1
ATOM 1701 O O . ALA A 1 219 ? 19.449 18.467 -10.693 1.00 59.59 219 ALA A O 1
ATOM 1702 N N . SER A 1 220 ? 20.152 18.797 -12.793 1.00 64.94 220 SER A N 1
ATOM 1703 C CA . SER A 1 220 ? 18.822 18.647 -13.367 1.00 64.94 220 SER A CA 1
ATOM 1704 C C . SER A 1 220 ? 18.380 17.205 -13.145 1.00 64.94 220 SER A C 1
ATOM 1706 O O . SER A 1 220 ? 19.027 16.264 -13.602 1.00 64.94 220 SER A O 1
ATOM 1708 N N . ARG A 1 221 ? 17.256 17.017 -12.447 1.00 73.56 221 ARG A N 1
ATOM 1709 C CA . ARG A 1 221 ? 16.637 15.692 -12.279 1.00 73.56 221 ARG A CA 1
ATOM 1710 C C . ARG A 1 221 ? 16.079 15.151 -13.604 1.00 73.56 221 ARG A C 1
ATOM 1712 O O . ARG A 1 221 ? 15.655 14.002 -13.666 1.00 73.56 221 ARG A O 1
ATOM 1719 N N . ARG A 1 222 ? 16.027 15.989 -14.643 1.00 86.12 222 ARG A N 1
ATOM 1720 C CA . ARG A 1 222 ? 15.493 15.638 -15.957 1.00 86.12 222 ARG A CA 1
ATOM 1721 C C . ARG A 1 222 ? 16.437 14.715 -16.710 1.00 86.12 222 ARG A C 1
ATOM 1723 O O . ARG A 1 222 ? 17.651 14.744 -16.527 1.00 86.12 222 ARG A O 1
ATOM 1730 N N . ILE A 1 223 ? 15.848 13.908 -17.578 1.00 89.25 223 ILE A N 1
ATOM 1731 C CA . ILE A 1 223 ? 16.571 13.001 -18.459 1.00 89.25 223 ILE A CA 1
ATOM 1732 C C . ILE A 1 223 ? 16.741 13.718 -19.795 1.00 89.25 223 ILE A C 1
ATOM 1734 O O . ILE A 1 223 ? 15.766 13.949 -20.508 1.00 89.25 223 ILE A O 1
ATOM 1738 N N . ALA A 1 224 ? 17.976 14.105 -20.105 1.00 90.00 224 ALA A N 1
ATOM 1739 C CA . ALA A 1 224 ? 18.311 14.720 -21.382 1.00 90.00 224 ALA A CA 1
ATOM 1740 C C . ALA A 1 224 ? 18.078 13.725 -22.528 1.00 90.00 224 ALA A C 1
ATOM 1742 O O . ALA A 1 224 ? 18.490 12.567 -22.453 1.00 90.00 224 ALA A O 1
ATOM 1743 N N . THR A 1 225 ? 17.425 14.194 -23.586 1.00 91.56 225 THR A N 1
ATOM 1744 C CA . THR A 1 225 ? 17.088 13.412 -24.781 1.00 91.56 225 THR A CA 1
ATOM 1745 C C . THR A 1 225 ? 18.301 13.154 -25.669 1.00 91.56 225 THR A C 1
ATOM 1747 O O . THR A 1 225 ? 18.255 12.261 -26.507 1.00 91.56 225 THR A O 1
ATOM 1750 N N . GLY A 1 226 ? 19.383 13.926 -25.500 1.00 89.38 226 GLY A N 1
ATOM 1751 C CA . GLY A 1 226 ? 20.553 13.867 -26.385 1.00 89.38 226 GLY A CA 1
ATOM 1752 C C . GLY A 1 226 ? 20.397 14.707 -27.653 1.00 89.38 226 GLY A C 1
ATOM 1753 O O . GLY A 1 226 ? 21.369 14.908 -28.373 1.00 89.38 226 GLY A O 1
ATOM 1754 N N . LEU A 1 227 ? 19.205 15.260 -27.890 1.00 91.12 227 LEU A N 1
ATOM 1755 C CA . LEU A 1 227 ? 18.926 16.201 -28.965 1.00 91.12 227 LEU A CA 1
ATOM 1756 C C . LEU A 1 227 ? 18.899 17.611 -28.372 1.00 91.12 227 LEU A C 1
ATOM 1758 O O . LEU A 1 227 ? 17.946 17.977 -27.687 1.00 91.12 227 LEU A O 1
ATOM 1762 N N . VAL A 1 228 ? 19.946 18.398 -28.632 1.00 90.12 228 VAL A N 1
ATOM 1763 C CA . VAL A 1 228 ? 20.164 19.716 -28.002 1.00 90.12 228 VAL A CA 1
ATOM 1764 C C . VAL A 1 228 ? 18.952 20.636 -28.163 1.00 90.12 228 VAL A C 1
ATOM 1766 O O . VAL A 1 228 ? 18.488 21.221 -27.184 1.00 90.12 228 VAL A O 1
ATOM 1769 N N . ASP A 1 229 ? 18.387 20.700 -29.368 1.00 92.94 229 ASP A N 1
ATOM 1770 C CA . ASP A 1 229 ? 17.244 21.568 -29.666 1.00 92.94 229 ASP A CA 1
ATOM 1771 C C . ASP A 1 229 ? 15.969 21.116 -28.939 1.00 92.94 229 ASP A C 1
ATOM 1773 O O . ASP A 1 229 ? 15.197 21.934 -28.433 1.00 92.94 229 ASP A O 1
ATOM 1777 N N . VAL A 1 230 ? 15.761 19.802 -28.821 1.00 91.12 230 VAL A N 1
ATOM 1778 C CA . VAL A 1 230 ? 14.618 19.233 -28.092 1.00 91.12 230 VAL A CA 1
ATOM 1779 C C . VAL A 1 230 ? 14.786 19.455 -26.594 1.00 91.12 230 VAL A C 1
ATOM 1781 O O . VAL A 1 230 ? 13.840 19.857 -25.919 1.00 91.12 230 VAL A O 1
ATOM 1784 N N . ASP A 1 231 ? 15.990 19.257 -26.062 1.00 90.31 231 ASP A N 1
ATOM 1785 C CA . ASP A 1 231 ? 16.287 19.514 -24.657 1.00 90.31 231 ASP A CA 1
ATOM 1786 C C . ASP A 1 231 ? 16.104 20.994 -24.307 1.00 90.31 231 ASP A C 1
ATOM 1788 O O . ASP A 1 231 ? 15.563 21.296 -23.240 1.00 90.31 231 ASP A O 1
ATOM 1792 N N . ALA A 1 232 ? 16.459 21.913 -25.210 1.00 88.38 232 ALA A N 1
ATOM 1793 C CA . ALA A 1 232 ? 16.191 23.340 -25.053 1.00 88.38 232 ALA A CA 1
ATOM 1794 C C . ALA A 1 232 ? 14.681 23.629 -24.979 1.00 88.38 232 ALA A C 1
ATOM 1796 O O . ALA A 1 232 ? 14.227 24.293 -24.042 1.00 88.38 232 ALA A O 1
ATOM 1797 N N . LEU A 1 233 ? 13.885 23.062 -25.895 1.00 90.25 233 LEU A N 1
ATOM 1798 C CA . LEU A 1 233 ? 12.420 23.191 -25.887 1.00 90.25 233 LEU A CA 1
ATOM 1799 C C . LEU A 1 233 ? 11.786 22.606 -24.616 1.00 90.25 233 LEU A C 1
ATOM 1801 O O . LEU A 1 233 ? 10.879 23.200 -24.029 1.00 90.25 233 LEU A O 1
ATOM 1805 N N . LEU A 1 234 ? 12.293 21.467 -24.144 1.00 87.56 234 LEU A N 1
ATOM 1806 C CA . LEU A 1 234 ? 11.816 20.788 -22.935 1.00 87.56 234 LEU A CA 1
ATOM 1807 C C . LEU A 1 234 ? 12.372 21.387 -21.633 1.00 87.56 234 LEU A C 1
ATOM 1809 O O . LEU A 1 234 ? 12.026 20.924 -20.535 1.00 87.56 234 LEU A O 1
ATOM 1813 N N . LYS A 1 235 ? 13.190 22.443 -21.736 1.00 85.06 235 LYS A N 1
ATOM 1814 C CA . LYS A 1 235 ? 13.863 23.117 -20.617 1.00 85.06 235 LYS A CA 1
ATOM 1815 C C . LYS A 1 235 ? 14.702 22.132 -19.794 1.00 85.06 235 LYS A C 1
ATOM 1817 O O . LYS A 1 235 ? 14.507 21.986 -18.586 1.00 85.06 235 LYS A O 1
ATOM 1822 N N . GLY A 1 236 ? 15.600 21.425 -20.476 1.00 83.94 236 GLY A N 1
ATOM 1823 C CA . GLY A 1 236 ? 16.547 20.468 -19.903 1.00 83.94 236 GLY A CA 1
ATOM 1824 C C . GLY A 1 236 ? 16.126 18.999 -19.992 1.00 83.94 236 GLY A C 1
ATOM 1825 O O . GLY A 1 236 ? 16.618 18.203 -19.197 1.00 83.94 236 GLY A O 1
ATOM 1826 N N . GLY A 1 237 ? 15.213 18.641 -20.902 1.00 90.44 237 GLY A N 1
ATOM 1827 C CA . GLY A 1 237 ? 14.817 17.252 -21.174 1.00 90.44 237 GLY A CA 1
ATOM 1828 C C . GLY A 1 237 ? 13.561 16.756 -20.441 1.00 90.44 237 GLY A C 1
ATOM 1829 O O . GLY A 1 237 ? 12.757 17.532 -19.906 1.00 90.44 237 GLY A O 1
ATOM 1830 N N . LEU A 1 238 ? 13.388 15.433 -20.433 1.00 91.69 238 LEU A N 1
ATOM 1831 C CA . LEU A 1 238 ? 12.198 14.727 -19.948 1.00 91.69 238 LEU A CA 1
ATOM 1832 C C . LEU A 1 238 ? 12.075 14.785 -18.421 1.00 91.69 238 LEU A C 1
ATOM 1834 O O . LEU A 1 238 ? 13.060 14.641 -17.694 1.00 91.69 238 LEU A O 1
ATOM 1838 N N . ARG A 1 239 ? 10.851 14.980 -17.916 1.00 88.88 239 ARG A N 1
ATOM 1839 C CA . ARG A 1 239 ? 10.579 15.060 -16.473 1.00 88.88 239 ARG A CA 1
ATOM 1840 C C . ARG A 1 239 ? 10.417 13.656 -15.870 1.00 88.88 239 ARG A C 1
ATOM 1842 O O . ARG A 1 239 ? 9.724 12.829 -16.456 1.00 88.88 239 ARG A O 1
ATOM 1849 N N . PRO A 1 240 ? 11.003 13.373 -14.695 1.00 85.19 240 PRO A N 1
ATOM 1850 C CA . PRO A 1 240 ? 10.690 12.156 -13.950 1.00 85.19 240 PRO A CA 1
ATOM 1851 C C . PRO A 1 240 ? 9.202 12.095 -13.597 1.00 85.19 240 PRO A C 1
ATOM 1853 O O . PRO A 1 240 ? 8.612 13.123 -13.272 1.00 85.19 240 PRO A O 1
ATOM 1856 N N . GLY A 1 241 ? 8.614 10.900 -13.653 1.00 83.50 241 GLY A N 1
ATOM 1857 C CA . GLY A 1 241 ? 7.200 10.683 -13.331 1.00 83.50 241 GLY A CA 1
ATOM 1858 C C . GLY A 1 241 ? 6.210 11.146 -14.407 1.00 83.50 241 GLY A C 1
ATOM 1859 O O . GLY A 1 241 ? 5.011 10.999 -14.209 1.00 83.50 241 GLY A O 1
ATOM 1860 N N . SER A 1 242 ? 6.669 11.684 -15.545 1.00 87.56 242 SER A N 1
ATOM 1861 C CA . SER A 1 242 ? 5.774 12.074 -16.640 1.00 87.56 242 SER A CA 1
ATOM 1862 C C . SER A 1 242 ? 5.658 10.984 -17.708 1.00 87.56 242 SER A C 1
ATOM 1864 O O . SER A 1 242 ? 6.659 10.402 -18.131 1.00 87.56 242 SER A O 1
ATOM 1866 N N . LEU A 1 243 ? 4.444 10.774 -18.222 1.00 91.50 243 LEU A N 1
ATOM 1867 C CA . LEU A 1 243 ? 4.206 9.974 -19.422 1.00 91.50 243 LEU A CA 1
ATOM 1868 C C . LEU A 1 243 ? 4.433 10.841 -20.668 1.00 91.50 243 LEU A C 1
ATOM 1870 O O . LEU A 1 243 ? 3.721 11.819 -20.884 1.00 91.50 243 LEU A O 1
ATOM 1874 N N . ASN A 1 244 ? 5.426 10.488 -21.486 1.00 90.19 244 ASN A N 1
ATOM 1875 C CA . ASN A 1 244 ? 5.726 11.181 -22.741 1.00 90.19 244 ASN A CA 1
ATOM 1876 C C . ASN A 1 244 ? 5.323 10.282 -23.917 1.00 90.19 244 ASN A C 1
ATOM 1878 O O . ASN A 1 244 ? 5.858 9.183 -24.057 1.00 90.19 244 ASN A O 1
ATOM 1882 N N . LEU A 1 245 ? 4.389 10.742 -24.753 1.00 92.69 245 LEU A N 1
ATOM 1883 C CA . LEU A 1 245 ? 3.886 9.986 -25.902 1.00 92.69 245 LEU A CA 1
ATOM 1884 C C . LEU A 1 245 ? 4.540 10.469 -27.199 1.00 92.69 245 LEU A C 1
ATOM 1886 O O . LEU A 1 245 ? 4.491 11.657 -27.515 1.00 92.69 245 LEU A O 1
ATOM 1890 N N . VAL A 1 246 ? 5.089 9.538 -27.981 1.00 91.56 246 VAL A N 1
ATOM 1891 C CA . VAL A 1 246 ? 5.618 9.817 -29.323 1.00 91.56 246 VAL A CA 1
ATOM 1892 C C . VAL A 1 246 ? 4.770 9.112 -30.365 1.00 91.56 246 VAL A C 1
ATOM 1894 O O . VAL A 1 246 ? 4.748 7.886 -30.450 1.00 91.56 246 VAL A O 1
ATOM 1897 N N . ALA A 1 247 ? 4.069 9.906 -31.169 1.00 92.69 247 ALA A N 1
ATOM 1898 C CA . ALA A 1 247 ? 3.167 9.434 -32.208 1.00 92.69 247 ALA A CA 1
ATOM 1899 C C . ALA A 1 247 ? 3.611 9.932 -33.590 1.00 92.69 247 ALA A C 1
ATOM 1901 O O . ALA A 1 247 ? 4.216 10.990 -33.732 1.00 92.69 247 ALA A O 1
ATOM 1902 N N . GLY A 1 248 ? 3.305 9.150 -34.620 1.00 92.56 248 GLY A N 1
ATOM 1903 C CA . GLY A 1 248 ? 3.722 9.400 -35.999 1.00 92.56 248 GLY A CA 1
ATOM 1904 C C . GLY A 1 248 ? 3.362 8.217 -36.893 1.00 92.56 248 GLY A C 1
ATOM 1905 O O . GLY A 1 248 ? 3.102 7.114 -36.400 1.00 92.56 248 GLY A O 1
ATOM 1906 N N . ARG A 1 249 ? 3.349 8.403 -38.214 1.00 93.50 249 ARG A N 1
ATOM 1907 C CA . ARG A 1 249 ? 2.996 7.318 -39.156 1.00 93.50 249 ARG A CA 1
ATOM 1908 C C . ARG A 1 249 ? 4.098 6.242 -39.216 1.00 93.50 249 ARG A C 1
ATOM 1910 O O . ARG A 1 249 ? 5.227 6.509 -38.782 1.00 93.50 249 ARG A O 1
ATOM 1917 N N . PRO A 1 250 ? 3.809 5.013 -39.685 1.00 89.12 250 PRO A N 1
ATOM 1918 C CA . PRO A 1 250 ? 4.845 4.013 -39.957 1.00 89.12 250 PRO A CA 1
ATOM 1919 C C . PRO A 1 250 ? 5.972 4.595 -40.824 1.00 89.12 250 PRO A C 1
ATOM 1921 O O . PRO A 1 250 ? 5.717 5.432 -41.688 1.00 89.12 250 PRO A O 1
ATOM 1924 N N . GLY A 1 251 ? 7.219 4.218 -40.537 1.00 85.62 251 GLY A N 1
ATOM 1925 C CA . GLY A 1 251 ? 8.399 4.720 -41.255 1.00 85.62 251 GLY A CA 1
ATOM 1926 C C . GLY A 1 251 ? 8.884 6.130 -40.879 1.00 85.62 251 GLY A C 1
ATOM 1927 O O . GLY A 1 251 ? 9.930 6.543 -41.357 1.00 85.62 251 GLY A O 1
ATOM 1928 N N . GLN A 1 252 ? 8.203 6.868 -39.992 1.00 92.25 252 GLN A N 1
ATOM 1929 C CA . GLN A 1 252 ? 8.618 8.233 -39.600 1.00 92.25 252 GLN A CA 1
ATOM 1930 C C . GLN A 1 252 ? 9.679 8.295 -38.481 1.00 92.25 252 GLN A C 1
ATOM 1932 O O . GLN A 1 252 ? 9.852 9.332 -37.851 1.00 92.25 252 GLN A O 1
ATOM 1937 N N . GLY A 1 253 ? 10.367 7.189 -38.184 1.00 88.81 253 GLY A N 1
ATOM 1938 C CA . GLY A 1 253 ? 11.497 7.206 -37.244 1.00 88.81 253 GLY A CA 1
ATOM 1939 C C . GLY A 1 253 ? 11.144 7.256 -35.751 1.00 88.81 253 GLY A C 1
ATOM 1940 O O . GLY A 1 253 ? 12.006 7.588 -34.945 1.00 88.81 253 GLY A O 1
ATOM 1941 N N . LYS A 1 254 ? 9.918 6.889 -35.347 1.00 93.81 254 LYS A N 1
ATOM 1942 C CA . LYS A 1 254 ? 9.515 6.820 -33.923 1.00 93.81 254 LYS A CA 1
ATOM 1943 C C . LYS A 1 254 ? 10.471 5.964 -33.082 1.00 93.81 254 LYS A C 1
ATOM 1945 O O . LYS A 1 254 ? 10.973 6.418 -32.059 1.00 93.81 254 LYS A O 1
ATOM 1950 N N . SER A 1 255 ? 10.747 4.742 -33.543 1.00 90.25 255 SER A N 1
ATOM 1951 C CA . SER A 1 255 ? 11.629 3.802 -32.844 1.00 90.25 255 SER A CA 1
ATOM 1952 C C . SER A 1 255 ? 13.062 4.325 -32.775 1.00 90.25 255 SER A C 1
ATOM 1954 O O . SER A 1 255 ? 13.692 4.225 -31.729 1.00 90.25 255 SER A O 1
ATOM 1956 N N . SER A 1 256 ? 13.549 4.944 -33.855 1.00 89.56 256 SER A N 1
ATOM 1957 C CA . SER A 1 256 ? 14.870 5.577 -33.894 1.00 89.56 256 SER A CA 1
ATOM 1958 C C . SER A 1 256 ? 14.974 6.714 -32.879 1.00 89.56 256 SER A C 1
ATOM 1960 O O . SER A 1 256 ? 15.921 6.744 -32.104 1.00 89.56 256 SER A O 1
ATOM 1962 N N . TRP A 1 257 ? 13.963 7.587 -32.801 1.00 92.00 257 TRP A N 1
ATOM 1963 C CA . TRP A 1 257 ? 13.915 8.655 -31.799 1.00 92.00 257 TRP A CA 1
ATOM 1964 C C . TRP A 1 257 ? 13.946 8.097 -30.371 1.00 92.00 257 TRP A C 1
ATOM 1966 O O . TRP A 1 257 ? 14.740 8.546 -29.547 1.00 92.00 257 TRP A O 1
ATOM 1976 N N . MET A 1 258 ? 13.132 7.075 -30.079 1.00 92.56 258 MET A N 1
ATOM 1977 C CA . MET A 1 258 ? 13.111 6.437 -28.756 1.00 92.56 258 MET A CA 1
ATOM 1978 C C . MET A 1 258 ? 14.469 5.824 -28.394 1.00 92.56 258 MET A C 1
ATOM 1980 O O . MET A 1 258 ? 14.909 5.945 -27.252 1.00 92.56 258 MET A O 1
ATOM 1984 N N . GLN A 1 259 ? 15.147 5.199 -29.360 1.00 91.56 259 GLN A N 1
ATOM 1985 C CA . GLN A 1 259 ? 16.480 4.627 -29.170 1.00 91.56 259 GLN A CA 1
ATOM 1986 C C . GLN A 1 259 ? 17.542 5.699 -28.913 1.00 91.56 259 GLN A C 1
ATOM 1988 O O . GLN A 1 259 ? 18.353 5.521 -28.010 1.00 91.56 259 GLN A O 1
ATOM 1993 N N . THR A 1 260 ? 17.504 6.828 -29.626 1.00 92.62 260 THR A N 1
ATOM 1994 C CA . THR A 1 260 ? 18.407 7.963 -29.377 1.00 92.62 260 THR A CA 1
ATOM 1995 C C . THR A 1 260 ? 18.263 8.486 -27.950 1.00 92.62 260 THR A C 1
ATOM 1997 O O . THR A 1 260 ? 19.257 8.630 -27.241 1.00 92.62 260 THR A O 1
ATOM 2000 N N . VAL A 1 261 ? 17.025 8.708 -27.495 1.00 93.69 261 VAL A N 1
ATOM 2001 C CA . VAL A 1 261 ? 16.751 9.178 -26.128 1.00 93.69 261 VAL A CA 1
ATOM 2002 C C . VAL A 1 261 ? 17.234 8.175 -25.084 1.00 93.69 261 VAL A C 1
ATOM 2004 O O . VAL A 1 261 ? 17.853 8.553 -24.089 1.00 93.69 261 VAL A O 1
ATOM 2007 N N . ALA A 1 262 ? 16.964 6.891 -25.308 1.00 93.06 262 ALA A N 1
ATOM 2008 C CA . ALA A 1 262 ? 17.393 5.819 -24.426 1.00 93.06 262 ALA A CA 1
ATOM 2009 C C . ALA A 1 262 ? 18.921 5.716 -24.330 1.00 93.06 262 ALA A C 1
ATOM 2011 O O . ALA A 1 262 ? 19.449 5.622 -23.223 1.00 93.06 262 ALA A O 1
ATOM 2012 N N . LEU A 1 263 ? 19.629 5.776 -25.461 1.00 91.94 263 LEU A N 1
ATOM 2013 C CA . LEU A 1 263 ? 21.090 5.743 -25.502 1.00 91.94 263 LEU A CA 1
ATOM 2014 C C . LEU A 1 263 ? 21.677 6.941 -24.748 1.00 91.94 263 LEU A C 1
ATOM 2016 O O . LEU A 1 263 ? 22.488 6.763 -23.844 1.00 91.94 263 LEU A O 1
ATOM 2020 N N . ALA A 1 264 ? 21.168 8.145 -25.014 1.00 92.00 264 ALA A N 1
ATOM 2021 C CA . ALA A 1 264 ? 21.611 9.365 -24.348 1.00 92.00 264 ALA A CA 1
ATOM 2022 C C . ALA A 1 264 ? 21.341 9.360 -22.828 1.00 92.00 264 ALA A C 1
ATOM 2024 O O . ALA A 1 264 ? 22.064 9.995 -22.052 1.00 92.00 264 ALA A O 1
ATOM 2025 N N . ALA A 1 265 ? 20.290 8.673 -22.376 1.00 91.94 265 ALA A N 1
ATOM 2026 C CA . ALA A 1 265 ? 20.033 8.452 -20.957 1.00 91.94 265 ALA A CA 1
ATOM 2027 C C . ALA A 1 265 ? 21.004 7.417 -20.360 1.00 91.94 265 ALA A C 1
ATOM 2029 O O . ALA A 1 265 ? 21.529 7.633 -19.262 1.00 91.94 265 ALA A O 1
ATOM 2030 N N . ALA A 1 266 ? 21.267 6.325 -21.083 1.00 91.31 266 ALA A N 1
ATOM 2031 C CA . ALA A 1 266 ? 22.170 5.254 -20.671 1.00 91.31 266 ALA A CA 1
ATOM 2032 C C . ALA A 1 266 ? 23.626 5.727 -20.539 1.00 91.31 266 ALA A C 1
ATOM 2034 O O . ALA A 1 266 ? 24.258 5.467 -19.516 1.00 91.31 266 ALA A O 1
ATOM 2035 N N . GLU A 1 267 ? 24.124 6.510 -21.498 1.00 89.88 267 GLU A N 1
ATOM 2036 C CA . GLU A 1 267 ? 25.463 7.121 -21.471 1.00 89.88 267 GLU A CA 1
ATOM 2037 C C . GLU A 1 267 ? 25.671 8.043 -20.261 1.00 89.88 267 GLU A C 1
ATOM 2039 O O . GLU A 1 267 ? 26.784 8.210 -19.770 1.00 89.88 267 GLU A O 1
ATOM 2044 N N . ARG A 1 268 ? 24.584 8.605 -19.719 1.00 88.56 268 ARG A N 1
ATOM 2045 C CA . ARG A 1 268 ? 24.588 9.430 -18.498 1.00 88.56 268 ARG A CA 1
ATOM 2046 C C . ARG A 1 268 ? 24.350 8.612 -17.222 1.00 88.56 268 ARG A C 1
ATOM 2048 O O . ARG A 1 268 ? 23.976 9.165 -16.185 1.00 88.56 268 ARG A O 1
ATOM 2055 N N . GLY A 1 269 ? 24.529 7.293 -17.296 1.00 88.75 269 GLY A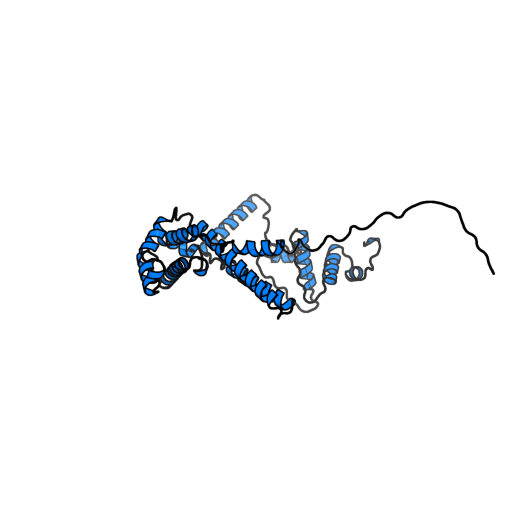 N 1
ATOM 2056 C CA . GLY A 1 269 ? 24.450 6.367 -16.168 1.00 88.75 269 GLY A CA 1
ATOM 2057 C C . GLY A 1 269 ? 23.029 6.026 -15.713 1.00 88.75 269 GLY A C 1
ATOM 2058 O O . GLY A 1 269 ? 22.852 5.507 -14.608 1.00 88.75 269 GLY A O 1
ATOM 2059 N N . LYS A 1 270 ? 21.992 6.322 -16.510 1.00 90.00 270 LYS A N 1
ATOM 2060 C CA . LYS A 1 270 ? 20.617 5.897 -16.199 1.00 90.00 270 LYS A CA 1
ATOM 2061 C C . LYS A 1 270 ? 20.377 4.473 -16.696 1.00 90.00 270 LYS A C 1
ATOM 2063 O O . LYS A 1 270 ? 20.876 4.068 -17.736 1.00 90.00 270 LYS A O 1
ATOM 2068 N N . ARG A 1 271 ? 19.571 3.709 -15.959 1.00 92.38 271 ARG A N 1
ATOM 2069 C CA . ARG A 1 271 ? 19.107 2.387 -16.403 1.00 92.38 271 ARG A CA 1
ATOM 2070 C C . ARG A 1 271 ? 17.866 2.573 -17.269 1.00 92.38 271 ARG A C 1
ATOM 2072 O O . ARG A 1 271 ? 16.929 3.240 -16.835 1.00 92.38 271 ARG A O 1
ATOM 2079 N N . VAL A 1 272 ? 17.866 1.992 -18.465 1.00 92.44 272 VAL A N 1
ATOM 2080 C CA . VAL A 1 272 ? 16.766 2.106 -19.433 1.00 92.44 272 VAL A CA 1
ATOM 2081 C C . VAL A 1 272 ? 16.246 0.715 -19.778 1.00 92.44 272 VAL A C 1
ATOM 2083 O O . VAL A 1 272 ? 17.035 -0.197 -20.012 1.00 92.44 272 VAL A O 1
ATOM 2086 N N . GLY A 1 273 ? 14.923 0.551 -19.790 1.00 93.19 273 GLY A N 1
ATOM 2087 C CA . GLY A 1 273 ? 14.249 -0.676 -20.214 1.00 93.19 273 GLY A CA 1
ATOM 2088 C C . GLY A 1 273 ? 13.494 -0.459 -21.522 1.00 93.19 273 GLY A C 1
ATOM 2089 O O . GLY A 1 273 ? 12.838 0.568 -21.689 1.00 93.19 273 GLY A O 1
ATOM 2090 N N . PHE A 1 274 ? 13.569 -1.430 -22.431 1.00 91.00 274 PHE A N 1
ATOM 2091 C CA . PHE A 1 274 ? 12.800 -1.442 -23.674 1.00 91.00 274 PHE A CA 1
ATOM 2092 C C . PHE A 1 274 ? 11.722 -2.520 -23.628 1.00 91.00 274 PHE A C 1
ATOM 2094 O O . PHE A 1 274 ? 12.001 -3.675 -23.316 1.00 91.00 274 PHE A O 1
ATOM 2101 N N . PHE A 1 275 ? 10.510 -2.141 -24.024 1.00 91.69 275 PHE A N 1
ATOM 2102 C CA . PHE A 1 275 ? 9.402 -3.056 -24.267 1.00 91.69 275 PHE A CA 1
ATOM 2103 C C . PHE A 1 275 ? 8.967 -2.865 -25.718 1.00 91.69 275 PHE A C 1
ATOM 2105 O O . PHE A 1 275 ? 8.410 -1.828 -26.071 1.00 91.69 275 PHE A O 1
ATOM 2112 N N . SER A 1 276 ? 9.288 -3.836 -26.571 1.00 89.06 276 SER A N 1
ATOM 2113 C CA . SER A 1 276 ? 8.957 -3.813 -27.996 1.00 89.06 276 SER A CA 1
ATOM 2114 C C . SER A 1 276 ? 7.987 -4.936 -28.315 1.00 89.06 276 SER A C 1
ATOM 2116 O O . SER A 1 276 ? 8.222 -6.081 -27.937 1.00 89.06 276 SER A O 1
ATOM 2118 N N . LEU A 1 277 ? 6.906 -4.584 -29.009 1.00 88.94 277 LEU A N 1
ATOM 2119 C CA . LEU A 1 277 ? 5.878 -5.519 -29.470 1.00 88.94 277 LEU A CA 1
ATOM 2120 C C . LEU A 1 277 ? 5.952 -5.778 -30.985 1.00 88.94 277 LEU A C 1
ATOM 2122 O O . LEU A 1 277 ? 5.263 -6.661 -31.478 1.00 88.94 277 LEU A O 1
ATOM 2126 N N . GLU A 1 278 ? 6.763 -5.008 -31.717 1.00 85.94 278 GLU A N 1
ATOM 2127 C CA . GLU A 1 278 ? 6.862 -5.063 -33.186 1.00 85.94 278 GLU A CA 1
ATOM 2128 C C . GLU A 1 278 ? 8.231 -5.582 -33.644 1.00 85.94 278 GLU A C 1
ATOM 2130 O O . GLU A 1 278 ? 8.308 -6.439 -34.517 1.00 85.94 278 GLU A O 1
ATOM 2135 N N . MET A 1 279 ? 9.314 -5.095 -33.031 1.00 86.00 279 MET A N 1
ATOM 2136 C CA . MET A 1 279 ? 10.683 -5.459 -33.401 1.00 86.00 279 MET A CA 1
ATOM 2137 C C . MET A 1 279 ? 11.274 -6.513 -32.464 1.00 86.00 279 MET A C 1
ATOM 2139 O O . MET A 1 279 ? 11.079 -6.436 -31.243 1.00 86.00 279 MET A O 1
ATOM 2143 N N . ALA A 1 280 ? 12.059 -7.430 -33.034 1.00 87.88 280 ALA A N 1
ATOM 2144 C CA . ALA A 1 280 ? 12.834 -8.425 -32.296 1.00 87.88 280 ALA A CA 1
ATOM 2145 C C . ALA A 1 280 ? 13.959 -7.779 -31.463 1.00 87.88 280 ALA A C 1
ATOM 2147 O O . ALA A 1 280 ? 14.385 -6.647 -31.715 1.00 87.88 280 ALA A O 1
ATOM 2148 N N . ARG A 1 281 ? 14.454 -8.501 -30.449 1.00 88.25 281 ARG A N 1
ATOM 2149 C CA . ARG A 1 281 ? 15.464 -7.975 -29.509 1.00 88.25 281 ARG A CA 1
ATOM 2150 C C . ARG A 1 281 ? 16.802 -7.737 -30.202 1.00 88.25 281 ARG A C 1
ATOM 2152 O O . ARG A 1 281 ? 17.461 -6.739 -29.932 1.00 88.25 281 ARG A O 1
ATOM 2159 N N . GLU A 1 282 ? 17.166 -8.637 -31.104 1.00 87.06 282 GLU A N 1
ATOM 2160 C CA . GLU A 1 282 ? 18.399 -8.620 -31.884 1.00 87.06 282 GLU A CA 1
ATOM 2161 C C . GLU A 1 282 ? 18.429 -7.400 -32.811 1.00 87.06 282 GLU A C 1
ATOM 2163 O O . GLU A 1 282 ? 19.421 -6.680 -32.851 1.00 87.06 282 GLU A O 1
ATOM 2168 N N . GLU A 1 283 ? 17.307 -7.094 -33.469 1.00 86.19 283 GLU A N 1
ATOM 2169 C CA . GLU A 1 283 ? 17.176 -5.929 -34.352 1.00 86.19 283 GLU A CA 1
ATOM 2170 C C . GLU A 1 283 ? 17.287 -4.606 -33.575 1.00 86.19 283 GLU A C 1
ATOM 2172 O O . GLU A 1 283 ? 17.926 -3.654 -34.026 1.00 86.19 283 GLU A O 1
ATOM 2177 N N . LEU A 1 284 ? 16.699 -4.535 -32.374 1.00 88.38 284 LEU A N 1
ATOM 2178 C CA . LEU A 1 284 ? 16.856 -3.376 -31.490 1.00 88.38 284 LEU A CA 1
ATOM 2179 C C . LEU A 1 284 ? 18.308 -3.202 -31.035 1.00 88.38 284 LEU A C 1
ATOM 2181 O O . LEU A 1 284 ? 18.818 -2.081 -31.052 1.00 88.38 284 LEU A O 1
ATOM 2185 N N . ALA A 1 285 ? 18.970 -4.293 -30.644 1.00 88.38 285 ALA A N 1
ATOM 2186 C CA . ALA A 1 285 ? 20.363 -4.271 -30.212 1.00 88.38 285 ALA A CA 1
ATOM 2187 C C . ALA A 1 285 ? 21.297 -3.845 -31.351 1.00 88.38 285 ALA A C 1
ATOM 2189 O O . ALA A 1 285 ? 22.128 -2.961 -31.153 1.00 88.38 285 ALA A O 1
ATOM 2190 N N . ALA A 1 286 ? 21.114 -4.399 -32.553 1.00 87.81 286 ALA A N 1
ATOM 2191 C CA . ALA A 1 286 ? 21.891 -4.034 -33.733 1.00 87.81 286 ALA A CA 1
ATOM 2192 C C . ALA A 1 286 ? 21.768 -2.540 -34.061 1.00 87.81 286 ALA A C 1
ATOM 2194 O O . ALA A 1 286 ? 22.772 -1.891 -34.345 1.00 87.81 286 ALA A O 1
ATOM 2195 N N . ARG A 1 287 ? 20.564 -1.957 -33.953 1.00 87.94 287 ARG A N 1
ATOM 2196 C CA . ARG A 1 287 ? 20.365 -0.512 -34.166 1.00 87.94 287 ARG A CA 1
ATOM 2197 C C . ARG A 1 287 ? 21.017 0.354 -33.090 1.00 87.94 287 ARG A C 1
ATOM 2199 O O . ARG A 1 287 ? 21.587 1.387 -33.427 1.00 87.94 287 ARG A O 1
ATOM 2206 N N . LEU A 1 288 ? 20.971 -0.053 -31.821 1.00 88.69 288 LEU A N 1
ATOM 2207 C CA . LEU A 1 288 ? 21.666 0.664 -30.744 1.00 88.69 288 LEU A CA 1
ATOM 2208 C C . LEU A 1 288 ? 23.189 0.610 -30.919 1.00 88.69 288 LEU A C 1
ATOM 2210 O O . LEU A 1 288 ? 23.855 1.634 -30.779 1.00 88.69 288 LEU A O 1
ATOM 2214 N N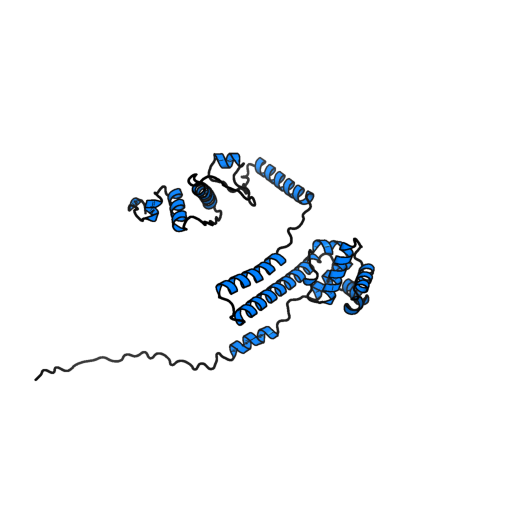 . LEU A 1 289 ? 23.729 -0.559 -31.276 1.00 87.50 289 LEU A N 1
ATOM 2215 C CA . LEU A 1 289 ? 25.151 -0.727 -31.572 1.00 87.50 289 LEU A CA 1
ATOM 2216 C C . LEU A 1 289 ? 25.558 0.141 -32.759 1.00 87.50 289 LEU A C 1
ATOM 2218 O O . LEU A 1 289 ? 26.483 0.934 -32.624 1.00 87.50 289 LEU A O 1
ATOM 2222 N N . SER A 1 290 ? 24.807 0.065 -33.858 1.00 88.75 290 SER A N 1
ATOM 2223 C CA . SER A 1 290 ? 24.975 0.902 -35.049 1.00 88.75 290 SER A CA 1
ATOM 2224 C C . SER A 1 290 ? 24.988 2.396 -34.712 1.00 88.75 290 SER A C 1
ATOM 2226 O O . SER A 1 290 ? 25.882 3.116 -35.149 1.00 88.75 290 SER A O 1
ATOM 2228 N N . ALA A 1 291 ? 24.063 2.860 -33.865 1.00 86.00 291 ALA A N 1
ATOM 2229 C CA . ALA A 1 291 ? 24.001 4.257 -33.440 1.00 86.00 291 ALA A CA 1
ATOM 2230 C C . ALA A 1 291 ? 25.239 4.707 -32.641 1.00 86.00 291 ALA A C 1
ATOM 2232 O O . ALA A 1 291 ? 25.616 5.873 -32.719 1.00 86.00 291 ALA A O 1
ATOM 2233 N N . SER A 1 292 ? 25.871 3.798 -31.894 1.00 82.69 292 SER A N 1
ATOM 2234 C CA . SER A 1 292 ? 27.071 4.092 -31.097 1.00 82.69 292 SER A CA 1
ATOM 2235 C C . SER A 1 292 ? 28.388 3.926 -31.865 1.00 82.69 292 SER A C 1
ATOM 2237 O O . SER A 1 292 ? 29.334 4.672 -31.628 1.00 82.69 292 SER A O 1
ATOM 2239 N N . SER A 1 293 ? 28.462 2.962 -32.789 1.00 84.75 293 SER A N 1
ATOM 2240 C CA . SER A 1 293 ? 29.686 2.600 -33.514 1.00 84.75 293 SER A CA 1
ATOM 2241 C C . SER A 1 293 ? 29.781 3.234 -34.902 1.00 84.75 293 SER A C 1
ATOM 2243 O O . SER A 1 293 ? 30.859 3.260 -35.491 1.00 84.75 293 SER A O 1
ATOM 2245 N N . GLY A 1 294 ? 28.665 3.727 -35.447 1.00 82.56 294 GLY A N 1
ATOM 2246 C CA . GLY A 1 294 ? 28.570 4.206 -36.826 1.00 82.56 294 GLY A CA 1
ATOM 2247 C C . GLY A 1 294 ? 28.586 3.090 -37.877 1.00 82.56 294 GLY A C 1
ATOM 2248 O O . GLY A 1 294 ? 28.647 3.384 -39.070 1.00 82.56 294 GLY A O 1
ATOM 2249 N N . LEU A 1 295 ? 28.541 1.819 -37.460 1.00 85.50 295 LEU A N 1
ATOM 2250 C CA . LEU A 1 295 ? 28.485 0.663 -38.357 1.00 85.50 295 LEU A CA 1
ATOM 2251 C C . LEU A 1 295 ? 27.058 0.427 -38.854 1.00 85.50 295 LEU A C 1
ATOM 2253 O O . LEU A 1 295 ? 26.095 0.721 -38.152 1.00 85.50 295 LEU A O 1
ATOM 2257 N N . ASP A 1 296 ? 26.904 -0.137 -40.049 1.00 83.56 296 ASP A N 1
ATOM 2258 C CA . ASP A 1 296 ? 25.584 -0.462 -40.593 1.00 83.56 296 ASP A CA 1
ATOM 2259 C C . ASP A 1 296 ? 24.911 -1.583 -39.773 1.00 83.56 296 ASP A C 1
ATOM 2261 O O . ASP A 1 296 ? 25.506 -2.633 -39.513 1.00 83.56 296 ASP A O 1
ATOM 2265 N N . ALA A 1 297 ? 23.659 -1.361 -39.363 1.00 81.75 297 ALA A N 1
ATOM 2266 C CA . ALA A 1 297 ? 22.892 -2.311 -38.559 1.00 81.75 297 ALA A CA 1
ATOM 2267 C C . ALA A 1 297 ? 22.629 -3.646 -39.283 1.00 81.75 297 ALA A C 1
ATOM 2269 O O . ALA A 1 297 ? 22.550 -4.686 -38.625 1.00 81.75 297 ALA A O 1
ATOM 2270 N N . ASN A 1 298 ? 22.516 -3.641 -40.615 1.00 81.62 298 ASN A N 1
ATOM 2271 C CA . ASN A 1 298 ? 22.343 -4.857 -41.407 1.00 81.62 298 ASN A CA 1
ATOM 2272 C C . ASN A 1 298 ? 23.644 -5.660 -41.446 1.00 81.62 298 ASN A C 1
ATOM 2274 O O . ASN A 1 298 ? 23.614 -6.858 -41.194 1.00 81.62 298 ASN A O 1
ATOM 2278 N N . LEU A 1 299 ? 24.795 -5.003 -41.642 1.00 82.94 299 LEU A N 1
ATOM 2279 C CA . LEU A 1 299 ? 26.101 -5.680 -41.609 1.00 82.94 299 LEU A CA 1
ATOM 2280 C C . LEU A 1 299 ? 26.384 -6.309 -40.240 1.00 82.94 299 LEU A C 1
ATOM 2282 O O . LEU A 1 299 ? 26.896 -7.425 -40.172 1.00 82.94 299 LEU A O 1
ATOM 2286 N N . LEU A 1 300 ? 26.003 -5.620 -39.158 1.00 81.62 300 LEU A N 1
ATOM 2287 C CA . LEU A 1 300 ? 26.060 -6.146 -37.791 1.00 81.62 300 LEU A CA 1
ATOM 2288 C C . LEU A 1 300 ? 25.163 -7.377 -37.606 1.00 81.62 300 LEU A C 1
ATOM 2290 O O . LEU A 1 300 ? 25.576 -8.350 -36.981 1.00 81.62 300 LEU A O 1
ATOM 2294 N N . SER A 1 301 ? 23.946 -7.338 -38.149 1.00 76.19 301 SER A N 1
ATOM 2295 C CA . SER A 1 301 ? 22.970 -8.428 -38.016 1.00 76.19 301 SER A CA 1
ATOM 2296 C C . SER A 1 301 ? 23.330 -9.648 -38.871 1.00 76.19 301 SER A C 1
ATOM 2298 O O . SER A 1 301 ? 23.051 -10.778 -38.481 1.00 76.19 301 SER A O 1
ATOM 2300 N N . GLU A 1 302 ? 23.962 -9.426 -40.024 1.00 82.31 302 GLU A N 1
ATOM 2301 C CA . GLU A 1 302 ? 24.383 -10.464 -40.972 1.00 82.31 302 GLU A CA 1
ATOM 2302 C C . GLU A 1 302 ? 25.812 -10.976 -40.708 1.00 82.31 302 GLU A C 1
ATOM 2304 O O . GLU A 1 302 ? 26.234 -11.963 -41.310 1.00 82.31 302 GLU A O 1
ATOM 2309 N N . GLY A 1 303 ? 26.560 -10.336 -39.801 1.00 78.19 303 GLY A N 1
ATOM 2310 C CA . GLY A 1 303 ? 27.931 -10.719 -39.450 1.00 78.19 303 GLY A CA 1
ATOM 2311 C C . GLY A 1 303 ? 28.964 -10.424 -40.544 1.00 78.19 303 GLY A C 1
ATOM 2312 O O . GLY A 1 303 ? 30.012 -11.063 -40.587 1.00 78.19 303 GLY A O 1
ATOM 2313 N N . LEU A 1 304 ? 28.681 -9.468 -41.430 1.00 82.50 304 LEU A N 1
ATOM 2314 C CA . LEU A 1 304 ? 29.493 -9.137 -42.610 1.00 82.50 304 LEU A CA 1
ATOM 2315 C C . LEU A 1 304 ? 30.508 -8.007 -42.351 1.00 82.50 304 LEU A C 1
ATOM 2317 O O . LEU A 1 304 ? 30.858 -7.253 -43.260 1.00 82.50 304 LEU A O 1
ATOM 2321 N N . LEU A 1 305 ? 30.965 -7.867 -41.107 1.00 82.38 305 LEU A N 1
ATOM 2322 C CA . LEU A 1 305 ? 31.964 -6.871 -40.722 1.00 82.38 305 LEU A CA 1
ATOM 2323 C C . LEU A 1 305 ? 33.366 -7.283 -41.190 1.00 82.38 305 LEU A C 1
ATOM 2325 O O . LEU A 1 305 ? 33.750 -8.449 -41.081 1.00 82.38 305 LEU A O 1
ATOM 2329 N N . ILE A 1 306 ? 34.145 -6.315 -41.677 1.00 84.06 306 ILE A N 1
ATOM 2330 C CA . ILE A 1 306 ? 35.576 -6.514 -41.966 1.00 84.06 306 ILE A CA 1
ATOM 2331 C C . ILE A 1 306 ? 36.394 -6.508 -40.667 1.00 84.06 306 ILE A C 1
ATOM 2333 O O . ILE A 1 306 ? 35.964 -5.932 -39.673 1.00 84.06 306 ILE A O 1
ATOM 2337 N N . ASP A 1 307 ? 37.603 -7.077 -40.679 1.00 79.75 307 ASP A N 1
ATOM 2338 C CA . ASP A 1 307 ? 38.456 -7.214 -39.481 1.00 79.75 307 ASP A CA 1
ATOM 2339 C C . ASP A 1 307 ? 38.689 -5.903 -38.709 1.00 79.75 307 ASP A C 1
ATOM 2341 O O . ASP A 1 307 ? 38.844 -5.925 -37.495 1.00 79.75 307 ASP A O 1
ATOM 2345 N N . SER A 1 308 ? 38.690 -4.746 -39.382 1.00 81.56 308 SER A N 1
ATOM 2346 C CA . SER A 1 308 ? 38.852 -3.437 -38.731 1.00 81.56 308 SER A CA 1
ATOM 2347 C C . SER A 1 308 ? 37.579 -2.889 -38.068 1.00 81.56 308 SER A C 1
ATOM 2349 O O . SER A 1 308 ? 37.629 -1.812 -37.481 1.00 81.56 308 SER A O 1
ATOM 2351 N N . GLN A 1 309 ? 36.433 -3.546 -38.256 1.00 77.12 309 GLN A N 1
ATOM 2352 C CA . GLN A 1 309 ? 35.125 -3.158 -37.715 1.00 77.12 309 GLN A CA 1
ATOM 2353 C C . GLN A 1 309 ? 34.687 -4.025 -36.519 1.00 77.12 309 GLN A C 1
ATOM 2355 O O . GLN A 1 309 ? 33.673 -3.699 -35.902 1.00 77.12 309 GLN A O 1
ATOM 2360 N N . TRP A 1 310 ? 35.420 -5.102 -36.212 1.00 75.81 310 TRP A N 1
ATOM 2361 C CA . TRP A 1 310 ? 35.266 -5.912 -34.996 1.00 75.81 310 TRP A CA 1
ATOM 2362 C C . TRP A 1 310 ? 35.972 -5.268 -33.800 1.00 75.81 310 TRP A C 1
ATOM 2364 O O . TRP A 1 310 ? 35.411 -5.363 -32.684 1.00 75.81 310 TRP A O 1
#

Radius of gyration: 34.15 Å; chains: 1; bounding box: 81×107×74 Å

pLDDT: mean 81.18, std 18.98, range [28.48, 97.0]